Protein AF-A0A812J508-F1 (afdb_monomer)

Foldseek 3Di:
DDDPPPPVPVVVVVDPDDVVVVLVVVVVCCLFPDPPLLVVLVVLQVLLVLLLPAQLVCVLVSVLQVQLQSQLSVLLVVCVVVVHDPVVNVVSSNVRSVVRSVCCNVCVLVVLLVVLLVLLLLLLVVVCPVVVVVCVVPPCSSVVSSNVSSVRSNCCCNPLVQLLRLLVSLLSSLLSNLLSCLQNCLCVPDDDLQGPPNSGRSVRLSCLLLLDPDSVSVNQLSVLSVVLSVQCVVDVVCLLVSLCSNLVVLQVSLVLLVVLVVDPDVVPHDPSSNDDSNSNNNNNSSVSSSVSSSVSSSVSSVVVVVVVVVVVVVVVVD

pLDDT: mean 83.46, std 14.38, range [26.34, 97.0]

Sequence (318 aa):
MLSCRGDGLANFTGSDDSPLFVYANSFSDWLNGTSYQWTVAAAALLVGLCLTWDGPRMWKLLFTGAVSALAAGAACYEANVQEIGLFSTSILMVQAAGTLGLATLWGFEGSQVLLGACSGFAAAFGMGAWTKPMDAQLPGLSICWYIVGAVFGVLVFTTWRRPMLACLAPMLGGLLTASGVGVLVCEAGLRTPFLPRGHESWSTAAAALLGLSGTSSLALYGSSVFVAAAVNEFDDSRRPMAVALLAAPIVLTALAHLACKSSSDRSSCPEWAVPGEGWKWPAAGCLVWAAVTAFTAWVQLDMLEQEMLVGVGLCRHM

Radius of gyration: 22.05 Å; Cα contacts (8 Å, |Δi|>4): 377; chains: 1; bounding box: 63×55×77 Å

Mean predicted aligned error: 8.44 Å

Secondary structure (DSSP, 8-state):
-------SSTTTTS-SS-HHHHHHHHHHHHHHH-S-HHHHHHHHHHHHHHHHHHHHHHHHHHHHHHHHHHHHHHHHHHHHHTT--HHHHHHHHHHHHHHHHHHHHHSHHHHHHHHHHHHHHHHHHHHGGGHHHHHTTSTTHHHHHHHHHHHHHHHHHHHSHHHHHHHHHHHHHHHHHHHHHHHHHHHTT---TTS--TT--HHHHHHHHH-S-THHHHHHHHHHHHHHHHHHHH-GGGHHHHHHHHHHHHHHHHHHHHHHHH-S-GGGS-GGG---TTTHHHHHHHHHHHHHHHHHHHHHHHHHHHHHHHHHHHHT--

Solvent-accessible surface area (backbone atoms only — not comparable to full-atom values): 16023 Å² total; per-residue (Å²): 138,84,80,82,81,80,72,77,71,72,65,67,75,76,48,98,62,56,70,68,56,54,52,51,50,53,51,52,50,48,59,60,66,46,90,58,41,64,58,54,18,49,51,35,24,54,53,7,49,48,22,38,74,44,21,66,76,40,43,62,61,51,51,25,49,50,49,14,50,52,33,23,49,53,38,42,51,55,25,59,77,67,69,52,56,70,70,61,29,51,51,46,18,52,51,36,16,50,50,50,21,50,50,34,66,75,39,42,72,61,51,41,36,51,49,17,26,53,50,18,25,51,43,29,56,61,69,34,72,69,32,63,74,48,26,81,82,40,82,58,50,47,58,52,47,30,50,51,21,17,54,49,19,26,49,44,43,67,75,40,36,67,48,38,36,34,39,41,21,10,51,53,10,13,45,28,30,35,34,13,48,33,46,48,46,26,73,73,66,53,86,49,73,59,30,47,63,88,82,61,30,47,64,57,49,37,51,48,46,54,42,46,80,68,59,60,29,54,45,53,56,51,50,26,26,50,52,18,22,52,48,39,70,76,37,79,90,30,49,69,57,23,32,47,42,54,24,45,63,37,46,49,47,20,47,45,31,53,52,37,60,70,42,88,61,67,85,81,37,55,84,69,33,52,64,53,101,63,43,44,18,31,27,48,38,14,50,51,19,24,52,45,18,32,54,25,24,52,54,44,49,53,53,51,52,52,55,51,53,55,54,52,56,55,65,75,75,111

Structure (mmCIF, N/CA/C/O backbone):
data_AF-A0A812J508-F1
#
_entry.id   AF-A0A812J508-F1
#
loop_
_atom_site.group_PDB
_atom_site.id
_atom_site.type_symbol
_atom_site.label_atom_id
_atom_site.label_alt_id
_atom_site.label_comp_id
_atom_site.label_asym_id
_atom_site.label_entity_id
_atom_site.label_seq_id
_atom_site.pdbx_PDB_ins_code
_atom_site.Cartn_x
_atom_site.Cartn_y
_atom_site.Cartn_z
_atom_site.occupancy
_atom_site.B_iso_or_equiv
_atom_site.auth_seq_id
_atom_site.auth_comp_id
_atom_site.auth_asym_id
_atom_site.auth_atom_id
_atom_site.pdbx_PDB_model_num
ATOM 1 N N . MET A 1 1 ? 15.091 2.726 50.025 1.00 33.16 1 MET A N 1
ATOM 2 C CA . MET A 1 1 ? 15.363 3.940 49.227 1.00 33.16 1 MET A CA 1
ATOM 3 C C . MET A 1 1 ? 16.150 3.515 48.000 1.00 33.16 1 MET A C 1
ATOM 5 O O . MET A 1 1 ? 17.365 3.403 48.058 1.00 33.16 1 MET A O 1
ATOM 9 N N . LEU A 1 2 ? 15.428 3.136 46.944 1.00 27.59 2 LEU A N 1
ATOM 10 C CA . LEU A 1 2 ? 15.992 2.753 45.651 1.00 27.59 2 LEU A CA 1
ATOM 11 C C . LEU A 1 2 ? 16.217 4.039 44.858 1.00 27.59 2 LEU A C 1
ATOM 13 O O . LEU A 1 2 ? 15.265 4.742 44.533 1.00 27.59 2 LEU A O 1
ATOM 17 N N . SER A 1 3 ? 17.488 4.362 44.640 1.00 26.34 3 SER A N 1
ATOM 18 C CA . SER A 1 3 ? 17.923 5.469 43.798 1.00 26.34 3 SER A CA 1
ATOM 19 C C . SER A 1 3 ? 17.572 5.144 42.346 1.00 26.34 3 SER A C 1
ATOM 21 O O . SER A 1 3 ? 18.090 4.179 41.781 1.00 26.34 3 SER A O 1
ATOM 23 N N . CYS A 1 4 ? 16.653 5.915 41.765 1.00 31.50 4 CYS A N 1
ATOM 24 C CA . CYS A 1 4 ? 16.361 5.894 40.339 1.00 31.50 4 CYS A CA 1
ATOM 25 C C . CYS A 1 4 ? 17.615 6.331 39.575 1.00 31.50 4 CYS A C 1
ATOM 27 O O . CYS A 1 4 ? 17.966 7.509 39.567 1.00 31.50 4 CYS A O 1
ATOM 29 N N . ARG A 1 5 ? 18.289 5.380 38.925 1.00 31.08 5 ARG A N 1
ATOM 30 C CA . ARG A 1 5 ? 19.349 5.662 37.956 1.00 31.08 5 ARG A CA 1
ATOM 31 C C . ARG A 1 5 ? 18.705 6.160 36.663 1.00 31.08 5 ARG A C 1
ATOM 33 O O . ARG A 1 5 ? 18.378 5.380 35.776 1.00 31.08 5 ARG A O 1
ATOM 40 N N . GLY A 1 6 ? 18.471 7.466 36.612 1.00 32.69 6 GLY A N 1
ATOM 41 C CA . GLY A 1 6 ? 17.945 8.210 35.469 1.00 32.69 6 GLY A CA 1
ATOM 42 C C . GLY A 1 6 ? 19.014 8.582 34.441 1.00 32.69 6 GLY A C 1
ATOM 43 O O . GLY A 1 6 ? 19.009 9.711 33.971 1.00 32.69 6 GLY A O 1
ATOM 44 N N . ASP A 1 7 ? 19.904 7.652 34.082 1.00 30.39 7 ASP A N 1
ATOM 45 C CA . ASP A 1 7 ? 21.011 7.933 33.147 1.00 30.39 7 ASP A CA 1
ATOM 46 C C . ASP A 1 7 ? 20.801 7.310 31.751 1.00 30.39 7 ASP A C 1
ATOM 48 O O . ASP A 1 7 ? 21.576 7.562 30.836 1.00 30.39 7 ASP A O 1
ATOM 52 N N . GLY A 1 8 ? 19.740 6.513 31.553 1.00 31.39 8 GLY A N 1
ATOM 53 C CA . GLY A 1 8 ? 19.442 5.861 30.266 1.00 31.39 8 GLY A CA 1
ATOM 54 C C . GLY A 1 8 ? 18.498 6.636 29.337 1.00 31.39 8 GLY A C 1
ATOM 55 O O . GLY A 1 8 ? 18.451 6.358 28.145 1.00 31.39 8 GLY A O 1
ATOM 56 N N . LEU A 1 9 ? 17.754 7.620 29.856 1.00 35.25 9 LEU A N 1
ATOM 57 C CA . LEU A 1 9 ? 16.790 8.411 29.070 1.00 35.25 9 LEU A CA 1
ATOM 58 C C . LEU A 1 9 ? 17.400 9.680 28.454 1.00 35.25 9 LEU A C 1
ATOM 60 O O . LEU A 1 9 ? 16.827 10.239 27.525 1.00 35.25 9 LEU A O 1
ATOM 64 N N . ALA A 1 10 ? 18.571 10.116 28.928 1.00 31.62 10 ALA A N 1
ATOM 65 C CA . ALA A 1 10 ? 19.218 11.348 28.471 1.00 31.62 10 ALA A CA 1
ATOM 66 C C . ALA A 1 10 ? 20.003 11.199 27.153 1.00 31.62 10 ALA A C 1
ATOM 68 O O . ALA A 1 10 ? 20.477 12.196 26.618 1.00 31.62 10 ALA A O 1
ATOM 69 N N . ASN A 1 11 ? 20.132 9.981 26.609 1.00 32.88 11 ASN A N 1
ATOM 70 C CA . ASN A 1 11 ? 20.839 9.750 25.343 1.00 32.88 11 ASN A CA 1
ATOM 71 C C . ASN A 1 11 ? 19.903 9.622 24.123 1.00 32.88 11 ASN A C 1
ATOM 73 O O . ASN A 1 11 ? 20.375 9.526 22.996 1.00 32.88 11 ASN A O 1
ATOM 77 N N . PHE A 1 12 ? 18.578 9.671 24.321 1.00 39.12 12 PHE A N 1
ATOM 78 C CA . PHE A 1 12 ? 17.596 9.696 23.223 1.00 39.12 12 PHE A CA 1
ATOM 79 C C . PHE A 1 12 ? 17.386 11.094 22.621 1.00 39.12 12 PHE A C 1
ATOM 81 O O . PHE A 1 12 ? 16.729 11.227 21.596 1.00 39.12 12 PHE A O 1
ATOM 88 N N . THR A 1 13 ? 17.959 12.138 23.225 1.00 39.44 13 THR A N 1
ATOM 89 C CA . THR A 1 13 ? 17.902 13.523 22.724 1.00 39.44 13 THR A CA 1
ATOM 90 C C . THR A 1 13 ? 19.129 13.924 21.901 1.00 39.44 13 THR A C 1
ATOM 92 O O . THR A 1 13 ? 19.223 15.074 21.492 1.00 39.44 13 THR A O 1
ATOM 95 N N . GLY A 1 14 ? 20.082 13.009 21.676 1.00 36.28 14 GLY A N 1
ATOM 96 C CA . GLY A 1 14 ? 21.256 13.235 20.815 1.00 36.28 14 GLY A CA 1
ATOM 97 C C . GLY A 1 14 ? 21.062 12.805 19.355 1.00 36.28 14 GLY A C 1
ATOM 98 O O . GLY A 1 14 ? 21.964 12.980 18.543 1.00 36.28 14 GLY A O 1
ATOM 99 N N . SER A 1 15 ? 19.903 12.229 19.033 1.00 42.97 15 SER A N 1
ATOM 100 C CA . SER A 1 15 ? 19.460 11.929 17.675 1.00 42.97 15 SER A CA 1
ATOM 101 C C . SER A 1 15 ? 18.471 13.017 17.272 1.00 42.97 15 SER A C 1
ATOM 103 O O . SER A 1 15 ? 17.372 13.061 17.820 1.00 42.97 15 SER A O 1
ATOM 105 N N . ASP A 1 16 ? 18.835 13.876 16.320 1.00 52.94 16 ASP A N 1
ATOM 106 C CA . ASP A 1 16 ? 17.920 14.853 15.701 1.00 52.94 16 ASP A CA 1
ATOM 107 C C . ASP A 1 16 ? 16.720 14.181 14.985 1.00 52.94 16 ASP A C 1
ATOM 109 O O . ASP A 1 16 ? 15.794 14.858 14.536 1.00 52.94 16 ASP A O 1
ATOM 113 N N . ASP A 1 17 ? 16.697 12.845 14.919 1.00 58.31 17 ASP A N 1
ATOM 114 C CA . ASP A 1 17 ? 15.652 12.053 14.286 1.00 58.31 17 ASP A CA 1
ATOM 115 C C . ASP A 1 17 ? 14.656 11.457 15.290 1.00 58.31 17 ASP A C 1
ATOM 117 O O . ASP A 1 17 ? 15.014 10.858 16.307 1.00 58.31 17 ASP A O 1
ATOM 121 N N . SER A 1 18 ? 13.365 11.576 14.961 1.00 75.06 18 SER A N 1
ATOM 122 C CA . SER A 1 18 ? 12.275 10.967 15.730 1.00 75.06 18 SER A CA 1
ATOM 123 C C . SER A 1 18 ? 12.420 9.433 15.816 1.00 75.06 18 SER A C 1
ATOM 125 O O . SER A 1 18 ? 12.788 8.801 14.824 1.00 75.06 18 SER A O 1
ATOM 127 N N . PRO A 1 19 ? 12.052 8.785 16.938 1.00 76.56 19 PRO A N 1
ATOM 128 C CA . PRO A 1 19 ? 12.216 7.335 17.107 1.00 76.56 19 PRO A CA 1
ATOM 129 C C . PRO A 1 19 ? 11.458 6.520 16.047 1.00 76.56 19 PRO A C 1
ATOM 131 O O . PRO A 1 19 ? 11.947 5.499 15.576 1.00 76.56 19 PRO A O 1
ATOM 134 N N . LEU A 1 20 ? 10.297 7.005 15.594 1.00 74.69 20 LEU A N 1
ATOM 135 C CA . LEU A 1 20 ? 9.546 6.385 14.496 1.00 74.69 20 LEU A CA 1
ATOM 136 C C . LEU A 1 20 ? 10.332 6.357 13.183 1.00 74.69 20 LEU A C 1
ATOM 138 O O . LEU A 1 20 ? 10.235 5.385 12.438 1.00 74.69 20 LEU A O 1
ATOM 142 N N . PHE A 1 21 ? 11.113 7.401 12.908 1.00 78.75 21 PHE A N 1
ATOM 143 C CA . PHE A 1 21 ? 11.960 7.463 11.722 1.00 78.75 21 PHE A CA 1
ATOM 144 C C . PHE A 1 21 ? 13.097 6.441 11.800 1.00 78.75 21 PHE A C 1
ATOM 146 O O . PHE A 1 21 ? 13.352 5.736 10.826 1.00 78.75 21 PHE A O 1
ATOM 153 N N . VAL A 1 22 ? 13.703 6.279 12.979 1.00 82.62 22 VAL A N 1
ATOM 154 C CA . VAL A 1 22 ? 14.734 5.259 13.223 1.00 82.62 22 VAL A CA 1
ATOM 155 C C . VAL A 1 22 ? 14.176 3.849 13.003 1.00 82.62 22 VAL A C 1
ATOM 157 O O . VAL A 1 22 ? 14.771 3.067 12.261 1.00 82.62 22 VAL A O 1
ATOM 160 N N . TYR A 1 23 ? 13.003 3.532 13.564 1.00 80.12 23 TYR A N 1
ATOM 161 C CA . TYR A 1 23 ? 12.366 2.229 13.339 1.00 80.12 23 TYR A CA 1
ATOM 162 C C . TYR A 1 23 ? 12.001 2.004 11.866 1.00 80.12 23 TYR A C 1
ATOM 164 O O . TYR A 1 23 ? 12.204 0.907 11.348 1.00 80.12 23 TYR A O 1
ATOM 172 N N . ALA A 1 24 ? 11.480 3.024 11.177 1.00 79.62 24 ALA A N 1
ATOM 173 C CA . ALA A 1 24 ? 11.109 2.923 9.767 1.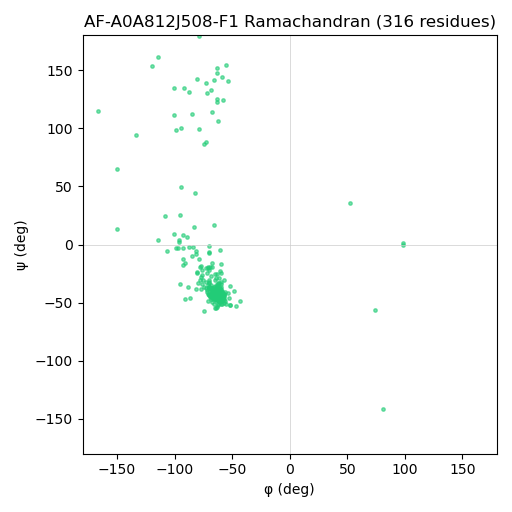00 79.62 24 ALA A CA 1
ATOM 174 C C . ALA A 1 24 ? 12.328 2.677 8.865 1.00 7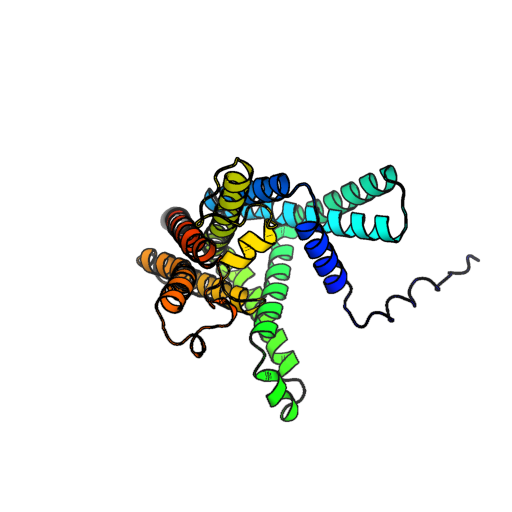9.62 24 ALA A C 1
ATOM 176 O O . ALA A 1 24 ? 12.278 1.804 7.996 1.00 79.62 24 ALA A O 1
ATOM 177 N N . ASN A 1 25 ? 13.432 3.390 9.104 1.00 82.94 25 ASN A N 1
ATOM 178 C CA . ASN A 1 25 ? 14.681 3.184 8.375 1.00 82.94 25 ASN A CA 1
ATOM 179 C C . ASN A 1 25 ? 15.264 1.803 8.660 1.00 82.94 25 ASN A C 1
ATOM 181 O O . ASN A 1 25 ? 15.567 1.076 7.722 1.00 82.94 25 ASN A O 1
ATOM 185 N N . SER A 1 26 ? 15.314 1.384 9.927 1.00 81.50 26 SER A N 1
ATOM 186 C CA . SER A 1 26 ? 15.809 0.051 10.283 1.00 81.50 26 SER A CA 1
ATOM 187 C C . SER A 1 26 ? 14.980 -1.069 9.643 1.00 81.50 26 SER A C 1
ATOM 189 O O . SER A 1 26 ? 15.533 -2.049 9.142 1.00 81.50 26 SER A O 1
ATOM 191 N N . PHE A 1 27 ? 13.654 -0.917 9.590 1.00 81.69 27 PHE A N 1
ATOM 192 C CA . PHE A 1 27 ? 12.780 -1.868 8.908 1.00 81.69 27 PHE A CA 1
ATOM 193 C C . PHE A 1 27 ? 13.009 -1.888 7.391 1.00 81.69 27 PHE A C 1
ATOM 195 O O . PHE A 1 27 ? 13.058 -2.963 6.792 1.00 81.69 27 PHE A O 1
ATOM 202 N N . SER A 1 28 ? 13.186 -0.718 6.772 1.00 84.50 28 SER A N 1
ATOM 203 C CA . SER A 1 28 ? 13.543 -0.598 5.354 1.00 84.50 28 SER A CA 1
ATOM 204 C C . SER A 1 28 ? 14.888 -1.268 5.054 1.00 84.50 28 SER A C 1
ATOM 206 O O . SER A 1 28 ? 14.999 -2.039 4.100 1.00 84.50 28 SER A O 1
ATOM 208 N N . ASP A 1 29 ? 15.894 -1.045 5.896 1.00 85.50 29 ASP A N 1
ATOM 209 C CA . ASP A 1 29 ? 17.218 -1.650 5.761 1.00 85.50 29 ASP A CA 1
ATOM 210 C C . ASP A 1 29 ? 17.149 -3.172 5.905 1.00 85.50 29 ASP A C 1
ATOM 212 O O . ASP A 1 29 ? 17.735 -3.896 5.101 1.00 85.50 29 ASP A O 1
ATOM 216 N N . TRP A 1 30 ? 16.366 -3.678 6.861 1.00 85.19 30 TRP A N 1
ATOM 217 C CA . TRP A 1 30 ? 16.123 -5.112 7.012 1.00 85.19 30 TRP A CA 1
ATOM 218 C C . TRP A 1 30 ? 15.410 -5.714 5.792 1.00 85.19 30 TRP A C 1
ATOM 220 O O . TRP A 1 30 ? 15.827 -6.762 5.293 1.00 85.19 30 TRP A O 1
ATOM 230 N N . LEU A 1 31 ? 14.374 -5.046 5.271 1.00 84.62 31 LEU A N 1
ATOM 231 C CA . LEU A 1 31 ? 13.654 -5.486 4.071 1.00 84.62 31 LEU A CA 1
ATOM 232 C C . LEU A 1 31 ? 14.570 -5.554 2.847 1.00 84.62 31 LEU A C 1
ATOM 234 O O . LEU A 1 31 ? 14.448 -6.474 2.041 1.00 84.62 31 LEU A O 1
ATOM 238 N N . ASN A 1 32 ? 15.492 -4.604 2.706 1.00 86.50 32 ASN A N 1
ATOM 239 C CA . ASN A 1 32 ? 16.434 -4.569 1.590 1.00 86.50 32 ASN A CA 1
ATOM 240 C C . ASN A 1 32 ? 17.618 -5.529 1.777 1.00 86.50 32 ASN A C 1
ATOM 242 O O . ASN A 1 32 ? 18.118 -6.072 0.796 1.00 86.50 32 ASN A O 1
ATOM 246 N N . GLY A 1 33 ? 18.061 -5.743 3.017 1.00 83.38 33 GLY A N 1
ATOM 247 C CA . GLY A 1 33 ? 19.254 -6.521 3.349 1.00 83.38 33 GLY A CA 1
ATOM 248 C C . GLY A 1 33 ? 19.008 -8.003 3.636 1.00 83.38 33 GLY A C 1
ATOM 249 O O . GLY A 1 33 ? 19.967 -8.769 3.711 1.00 83.38 33 GLY A O 1
ATOM 250 N N . THR A 1 34 ? 17.756 -8.439 3.813 1.00 85.75 34 THR A N 1
ATOM 251 C CA . THR A 1 34 ? 17.466 -9.845 4.125 1.00 85.75 34 THR A CA 1
ATOM 252 C C . THR A 1 34 ? 17.782 -10.770 2.947 1.00 85.75 34 THR A C 1
ATOM 254 O O . THR A 1 34 ? 17.348 -10.535 1.819 1.00 85.75 34 THR A O 1
ATOM 257 N N . SER A 1 35 ? 18.487 -11.874 3.216 1.00 85.69 35 SER A N 1
ATOM 258 C CA . SER A 1 35 ? 18.755 -12.929 2.224 1.00 85.69 35 SER A CA 1
ATOM 259 C C . SER A 1 35 ? 17.493 -13.696 1.812 1.00 85.69 35 SER A C 1
ATOM 261 O O . SER A 1 35 ? 17.487 -14.391 0.800 1.00 85.69 35 SER A O 1
ATOM 263 N N . TYR A 1 36 ? 16.411 -13.585 2.588 1.00 87.56 36 TYR A N 1
ATOM 264 C CA . TYR A 1 36 ? 15.153 -14.293 2.358 1.00 87.56 36 TYR A CA 1
ATOM 265 C C . TYR A 1 36 ? 14.150 -13.437 1.566 1.00 87.56 36 TYR A C 1
ATOM 267 O O . TYR A 1 36 ? 12.990 -13.317 1.944 1.00 87.56 36 TYR A O 1
ATOM 275 N N . GLN A 1 37 ? 14.568 -12.838 0.447 1.00 89.75 37 GLN A N 1
ATOM 276 C CA . GLN A 1 37 ? 13.680 -12.001 -0.382 1.00 89.75 37 GLN A CA 1
ATOM 277 C C . GLN A 1 37 ? 12.457 -12.766 -0.907 1.00 89.75 37 GLN A C 1
ATOM 279 O O . GLN A 1 37 ? 11.361 -12.213 -1.003 1.00 89.75 37 GLN A O 1
ATOM 284 N N . TRP A 1 38 ? 12.613 -14.066 -1.170 1.00 89.38 38 TRP A N 1
ATOM 285 C CA . TRP A 1 38 ? 11.520 -14.927 -1.615 1.00 89.38 38 TRP A CA 1
ATOM 286 C C . TRP A 1 38 ? 10.393 -15.051 -0.574 1.00 89.38 38 TRP A C 1
ATOM 288 O O . TRP A 1 38 ? 9.225 -15.095 -0.959 1.00 89.38 38 TRP A O 1
ATOM 298 N N . THR A 1 39 ? 10.698 -15.071 0.734 1.00 90.81 39 THR A N 1
ATOM 299 C CA . THR A 1 39 ? 9.658 -15.163 1.777 1.00 90.81 39 THR A CA 1
ATOM 300 C C . THR A 1 39 ? 8.891 -13.858 1.894 1.00 90.81 39 THR A C 1
ATOM 302 O O . THR A 1 39 ? 7.671 -13.881 2.035 1.00 90.81 39 THR A O 1
ATOM 305 N N . VAL A 1 40 ? 9.587 -12.724 1.778 1.00 91.12 40 VAL A N 1
ATOM 306 C CA . VAL A 1 40 ? 8.976 -11.391 1.767 1.00 91.12 40 VAL A CA 1
ATOM 307 C C . VAL A 1 40 ? 8.055 -11.246 0.556 1.00 91.12 40 VAL A C 1
ATOM 309 O O . VAL A 1 40 ? 6.901 -10.856 0.713 1.00 91.12 40 VAL A O 1
ATOM 312 N N . ALA A 1 41 ? 8.516 -11.641 -0.634 1.00 92.56 41 ALA A N 1
ATOM 313 C CA . ALA A 1 41 ? 7.708 -11.618 -1.850 1.00 92.56 41 ALA A CA 1
ATOM 314 C C . ALA A 1 41 ? 6.496 -12.564 -1.770 1.00 92.56 41 ALA A C 1
ATOM 316 O O . ALA A 1 41 ? 5.400 -12.192 -2.189 1.00 92.56 41 ALA A O 1
ATOM 317 N N . ALA A 1 42 ? 6.657 -13.759 -1.191 1.00 93.94 42 ALA A N 1
ATOM 318 C CA . ALA A 1 42 ? 5.556 -14.693 -0.960 1.00 93.94 42 ALA A CA 1
ATOM 319 C C . ALA A 1 42 ? 4.532 -14.147 0.043 1.00 93.94 42 ALA A C 1
ATOM 321 O O . ALA A 1 42 ? 3.331 -14.228 -0.204 1.00 93.94 42 ALA A O 1
ATOM 322 N N . ALA A 1 43 ? 4.986 -13.545 1.145 1.00 92.88 43 ALA A N 1
ATOM 323 C CA . ALA A 1 43 ? 4.108 -12.904 2.117 1.00 92.88 43 ALA A CA 1
ATOM 324 C C . ALA A 1 43 ? 3.348 -11.725 1.490 1.00 92.88 43 ALA A C 1
ATOM 326 O O . ALA A 1 43 ? 2.132 -11.630 1.652 1.00 92.88 43 ALA A O 1
ATOM 327 N N . ALA A 1 44 ? 4.035 -10.877 0.717 1.00 93.75 44 ALA A N 1
ATOM 328 C CA . ALA A 1 44 ? 3.416 -9.785 -0.026 1.00 93.75 44 ALA A CA 1
ATOM 329 C C . ALA A 1 44 ? 2.364 -10.306 -1.012 1.00 93.75 44 ALA A C 1
ATOM 331 O O . ALA A 1 44 ? 1.242 -9.810 -1.013 1.00 93.75 44 ALA A O 1
ATOM 332 N N . LEU A 1 45 ? 2.676 -11.351 -1.783 1.00 95.81 45 LEU A N 1
ATOM 333 C CA . LEU A 1 45 ? 1.724 -11.980 -2.695 1.00 95.81 45 LEU A CA 1
ATOM 334 C C . LEU A 1 45 ? 0.495 -12.521 -1.954 1.00 95.81 45 LEU A C 1
ATOM 336 O O . LEU A 1 45 ? -0.625 -12.266 -2.380 1.00 95.81 45 LEU A O 1
ATOM 340 N N . LEU A 1 46 ? 0.677 -13.231 -0.839 1.00 94.62 46 LEU A N 1
ATOM 341 C CA . LEU A 1 46 ? -0.436 -13.771 -0.050 1.00 94.62 46 LEU A CA 1
ATOM 342 C C . LEU A 1 46 ? -1.336 -12.661 0.503 1.00 94.62 46 LEU A C 1
ATOM 344 O O . LEU A 1 46 ? -2.558 -12.746 0.392 1.00 94.62 46 LEU A O 1
ATOM 348 N N . VAL A 1 47 ? -0.747 -11.598 1.057 1.00 93.00 47 VAL A N 1
ATOM 349 C CA . VAL A 1 47 ? -1.499 -10.422 1.521 1.00 93.00 47 VAL A CA 1
ATOM 350 C C . VAL A 1 47 ? -2.212 -9.745 0.350 1.00 93.00 47 VAL A C 1
ATOM 352 O O . VAL A 1 47 ? -3.382 -9.382 0.475 1.00 93.00 47 VAL A O 1
ATOM 355 N N . GLY A 1 48 ? -1.538 -9.627 -0.795 1.00 93.75 48 GLY A N 1
ATOM 356 C CA . GLY A 1 48 ? -2.097 -9.096 -2.031 1.00 93.75 48 GLY A CA 1
ATOM 357 C C . GLY A 1 48 ? -3.329 -9.873 -2.481 1.00 93.75 48 GLY A C 1
ATOM 358 O O . GLY A 1 48 ? -4.390 -9.281 -2.657 1.00 93.75 48 GLY A O 1
ATOM 359 N N . LEU A 1 49 ? -3.227 -11.201 -2.550 1.00 94.06 49 LEU A N 1
ATOM 360 C CA . LEU A 1 49 ? -4.330 -12.087 -2.919 1.00 94.06 49 LEU A CA 1
ATOM 361 C C . LEU A 1 49 ? -5.516 -11.950 -1.955 1.00 94.06 49 LEU A C 1
ATOM 363 O O . LEU A 1 49 ? -6.652 -11.791 -2.404 1.00 94.06 49 LEU A O 1
ATOM 367 N N . CYS A 1 50 ? -5.262 -11.911 -0.644 1.00 92.94 50 CYS A N 1
ATOM 368 C CA . CYS A 1 50 ? -6.300 -11.671 0.364 1.00 92.94 50 CYS A CA 1
ATOM 369 C C . CYS A 1 50 ? -7.024 -10.330 0.155 1.00 92.94 50 CYS A C 1
ATOM 371 O O . CYS A 1 50 ? -8.251 -10.280 0.244 1.00 92.94 50 CYS A O 1
ATOM 373 N N . LEU A 1 51 ? -6.285 -9.255 -0.149 1.00 91.88 51 LEU A N 1
ATOM 374 C CA . LEU A 1 51 ? -6.856 -7.933 -0.430 1.00 91.88 51 LEU A CA 1
ATOM 375 C C . LEU A 1 51 ? -7.646 -7.897 -1.740 1.00 91.88 51 LEU A C 1
ATOM 377 O O . LEU A 1 51 ? -8.655 -7.199 -1.820 1.00 91.88 51 LEU A O 1
ATOM 381 N N . THR A 1 52 ? -7.207 -8.641 -2.756 1.00 92.12 52 THR A N 1
ATOM 382 C CA . THR A 1 52 ? -7.905 -8.719 -4.045 1.00 92.12 52 THR A CA 1
ATOM 383 C C . THR A 1 52 ? -9.194 -9.536 -3.979 1.00 92.12 52 THR A C 1
ATOM 385 O O . THR A 1 52 ? -10.146 -9.202 -4.680 1.00 92.12 52 THR A O 1
ATOM 388 N N . TRP A 1 53 ? -9.246 -10.567 -3.128 1.00 89.44 53 TRP A N 1
ATOM 389 C CA . TRP A 1 53 ? -10.385 -11.481 -3.023 1.00 89.44 53 TRP A CA 1
ATOM 390 C C . TRP A 1 53 ? -11.586 -10.852 -2.309 1.00 89.44 53 TRP A C 1
ATOM 392 O O . TRP A 1 53 ? -12.672 -10.781 -2.875 1.00 89.44 53 TRP A O 1
ATOM 402 N N . ASP A 1 54 ? -11.397 -10.383 -1.073 1.00 84.94 54 ASP A N 1
ATOM 403 C CA . ASP A 1 54 ? -12.471 -9.801 -0.256 1.00 84.94 54 ASP A CA 1
ATOM 404 C C . ASP A 1 54 ? -11.890 -8.749 0.702 1.00 84.94 54 ASP A C 1
ATOM 406 O O . ASP A 1 54 ? -11.839 -8.909 1.927 1.00 84.94 54 ASP A O 1
ATOM 410 N N . GLY A 1 55 ? -11.369 -7.675 0.103 1.00 78.44 55 GLY A N 1
ATOM 411 C CA . GLY A 1 55 ? -10.673 -6.591 0.791 1.00 78.44 55 GLY A CA 1
ATOM 412 C C . GLY A 1 55 ? -11.394 -6.068 2.041 1.00 78.44 55 GLY A C 1
ATOM 413 O O . GLY A 1 55 ? -10.786 -6.064 3.115 1.00 78.44 55 GLY A O 1
ATOM 414 N N . PRO A 1 56 ? -12.682 -5.676 1.961 1.00 77.06 56 PRO A N 1
ATOM 415 C CA . PRO A 1 56 ? -13.413 -5.120 3.100 1.00 77.06 56 PRO A CA 1
ATOM 416 C C . PRO A 1 56 ? -13.530 -6.075 4.294 1.00 77.06 56 PRO A C 1
ATOM 418 O O . PRO A 1 56 ? -13.387 -5.637 5.441 1.00 77.06 56 PRO A O 1
ATOM 421 N N . ARG A 1 57 ? -13.750 -7.376 4.055 1.00 81.19 57 ARG A N 1
ATOM 422 C CA . ARG A 1 57 ? -13.864 -8.372 5.134 1.00 81.19 57 ARG A CA 1
ATOM 423 C C . ARG A 1 57 ? -12.506 -8.743 5.713 1.00 81.19 57 ARG A C 1
ATOM 425 O O . ARG A 1 57 ? -12.367 -8.876 6.930 1.00 81.19 57 ARG A O 1
ATOM 432 N N . MET A 1 58 ? -11.490 -8.843 4.860 1.00 87.19 58 MET A N 1
ATOM 433 C CA . MET A 1 58 ? -10.130 -9.196 5.267 1.00 87.19 58 MET A CA 1
ATOM 434 C C . MET A 1 58 ? -9.384 -8.033 5.926 1.00 87.19 58 MET A C 1
ATOM 436 O O . MET A 1 58 ? -8.433 -8.272 6.670 1.00 87.19 58 MET A O 1
ATOM 440 N N . TRP A 1 59 ? -9.831 -6.786 5.732 1.00 84.44 59 TRP A N 1
ATOM 441 C CA . TRP A 1 59 ? -9.162 -5.594 6.256 1.00 84.44 59 TRP A CA 1
ATOM 442 C C . TRP A 1 59 ? -8.919 -5.653 7.764 1.00 84.44 59 TRP A C 1
ATOM 444 O O . TRP A 1 59 ? -7.835 -5.303 8.220 1.00 84.44 59 TRP A O 1
ATOM 454 N N . LYS A 1 60 ? -9.890 -6.140 8.549 1.00 87.94 60 LYS A N 1
ATOM 455 C CA . LYS A 1 60 ? -9.718 -6.258 10.005 1.00 87.94 60 LYS A CA 1
ATOM 456 C C . LYS A 1 60 ? -8.570 -7.190 10.370 1.00 87.94 60 LYS A C 1
ATOM 458 O O . LYS A 1 60 ? -7.723 -6.823 11.176 1.00 87.94 60 LYS A O 1
ATOM 463 N N . LEU A 1 61 ? -8.525 -8.364 9.748 1.00 89.06 61 LEU A N 1
ATOM 464 C CA . LEU A 1 61 ? -7.476 -9.351 9.991 1.00 89.06 61 LEU A CA 1
ATOM 465 C C . LEU A 1 61 ? -6.111 -8.842 9.527 1.00 89.06 61 LEU A C 1
ATOM 467 O O . LEU A 1 61 ? -5.134 -8.957 10.261 1.00 89.06 61 LEU A O 1
ATOM 471 N N . LEU A 1 62 ? -6.052 -8.242 8.337 1.00 88.12 62 LEU A N 1
ATOM 472 C CA . LEU A 1 62 ? -4.814 -7.730 7.759 1.00 88.12 62 LEU A CA 1
ATOM 473 C C . LEU A 1 62 ? -4.255 -6.550 8.549 1.00 88.12 62 LEU A C 1
ATOM 475 O O . LEU A 1 62 ? -3.063 -6.524 8.835 1.00 88.12 62 LEU A O 1
ATOM 479 N N . PHE A 1 63 ? -5.107 -5.608 8.950 1.00 87.81 63 PHE A N 1
ATOM 480 C CA . PHE A 1 63 ? -4.693 -4.466 9.754 1.00 87.81 63 PHE A CA 1
ATOM 481 C C . PHE A 1 63 ? -4.195 -4.907 11.133 1.00 87.81 63 PHE A C 1
ATOM 483 O O . PHE A 1 63 ? -3.116 -4.498 11.553 1.00 87.81 63 PHE A O 1
ATOM 490 N N . THR A 1 64 ? -4.920 -5.803 11.812 1.00 89.81 64 THR A N 1
ATOM 491 C CA . THR A 1 64 ? -4.445 -6.404 13.065 1.00 89.81 64 THR A CA 1
ATOM 492 C C . THR A 1 64 ? -3.106 -7.110 12.871 1.00 89.81 64 THR A C 1
ATOM 494 O O . THR A 1 64 ? -2.187 -6.882 13.652 1.00 89.81 64 THR A O 1
ATOM 497 N N . GLY A 1 65 ? -2.978 -7.942 11.834 1.00 90.25 65 GLY A N 1
ATOM 498 C CA . GLY A 1 65 ? -1.740 -8.660 11.536 1.00 90.25 65 GLY A CA 1
ATOM 499 C C . GLY A 1 65 ? -0.568 -7.714 11.275 1.00 90.25 65 GLY A C 1
ATOM 500 O O . GLY A 1 65 ? 0.520 -7.936 11.799 1.00 90.25 65 GLY A O 1
ATOM 501 N N . ALA A 1 66 ? -0.801 -6.624 10.541 1.00 87.88 66 ALA A N 1
ATOM 502 C CA . ALA A 1 66 ? 0.195 -5.590 10.287 1.00 87.88 66 ALA A CA 1
ATOM 503 C C . ALA A 1 66 ? 0.634 -4.892 11.582 1.00 87.88 66 ALA A C 1
ATOM 505 O O . ALA A 1 66 ? 1.831 -4.771 11.829 1.00 87.88 66 ALA A O 1
ATOM 506 N N . VAL A 1 67 ? -0.307 -4.496 12.448 1.00 89.75 67 VAL A N 1
ATOM 507 C CA . VAL A 1 67 ? 0.017 -3.884 13.748 1.00 89.75 67 VAL A CA 1
ATOM 508 C C . VAL A 1 67 ? 0.790 -4.859 14.644 1.00 89.75 67 VAL A C 1
ATOM 510 O O . VAL A 1 67 ? 1.785 -4.469 15.252 1.00 89.75 67 VAL A O 1
ATOM 513 N N . SER A 1 68 ? 0.402 -6.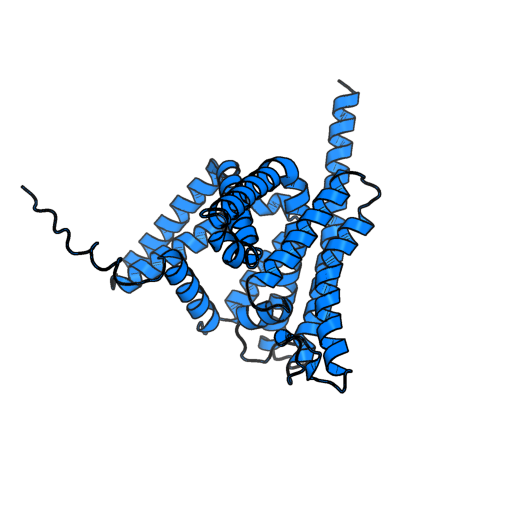137 14.684 1.00 91.62 68 SER A N 1
ATOM 514 C CA . SER A 1 68 ? 1.143 -7.180 15.405 1.00 91.62 68 SER A CA 1
ATOM 515 C C . SER A 1 68 ? 2.559 -7.383 14.865 1.00 91.62 68 SER A C 1
ATOM 517 O O . SER A 1 68 ? 3.493 -7.537 15.650 1.00 91.62 68 SER A O 1
ATOM 519 N N . ALA A 1 69 ? 2.742 -7.372 13.543 1.00 88.62 69 ALA A N 1
ATOM 520 C CA . ALA A 1 69 ? 4.057 -7.512 12.924 1.00 88.62 69 ALA A CA 1
ATOM 521 C C . ALA A 1 69 ? 4.954 -6.298 13.208 1.00 88.62 69 ALA A C 1
ATOM 523 O O . ALA A 1 69 ? 6.121 -6.472 13.553 1.00 88.62 69 ALA A O 1
ATOM 524 N N . LEU A 1 70 ? 4.405 -5.079 13.140 1.00 87.88 70 LEU A N 1
ATOM 525 C CA . LEU A 1 70 ? 5.117 -3.850 13.505 1.00 87.88 70 LEU A CA 1
ATOM 526 C C . LEU A 1 70 ? 5.545 -3.866 14.978 1.00 87.88 70 LEU A C 1
ATOM 528 O O . LEU A 1 70 ? 6.687 -3.540 15.291 1.00 87.88 70 LEU A O 1
ATOM 532 N N . ALA A 1 71 ? 4.660 -4.314 15.870 1.00 90.06 71 ALA A N 1
ATOM 533 C CA . ALA A 1 71 ? 4.958 -4.488 17.288 1.00 90.06 71 ALA A CA 1
ATOM 534 C C . ALA A 1 71 ? 6.101 -5.485 17.531 1.00 90.06 71 ALA A C 1
ATOM 536 O O . ALA A 1 71 ? 7.023 -5.202 18.296 1.00 90.06 71 ALA A O 1
ATOM 537 N N . ALA A 1 72 ? 6.060 -6.640 16.857 1.00 89.88 72 ALA A N 1
ATOM 538 C CA . ALA A 1 72 ? 7.122 -7.640 16.921 1.00 89.88 72 ALA A CA 1
ATOM 539 C C . ALA A 1 72 ? 8.453 -7.084 16.397 1.00 89.88 72 ALA A C 1
ATOM 541 O O . ALA A 1 72 ? 9.495 -7.319 17.002 1.00 89.88 72 ALA A O 1
ATOM 542 N N . GLY A 1 73 ? 8.415 -6.340 15.288 1.00 86.12 73 GLY A N 1
ATOM 543 C CA . GLY A 1 73 ? 9.586 -5.706 14.687 1.00 86.12 73 GLY A CA 1
ATOM 544 C C . GLY A 1 73 ? 10.237 -4.692 15.624 1.00 86.12 73 GLY A C 1
ATOM 545 O O . GLY A 1 73 ? 11.441 -4.769 15.855 1.00 86.12 73 GLY A O 1
ATOM 546 N N . ALA A 1 74 ? 9.441 -3.808 16.233 1.00 86.81 74 ALA A N 1
ATOM 547 C CA . ALA A 1 74 ? 9.928 -2.844 17.218 1.00 86.81 74 ALA A CA 1
ATOM 548 C C . ALA A 1 74 ? 10.543 -3.541 18.444 1.00 86.81 74 ALA A C 1
ATOM 550 O O . ALA A 1 74 ? 11.641 -3.190 18.866 1.00 86.81 74 ALA A O 1
ATOM 551 N N . ALA A 1 75 ? 9.888 -4.582 18.972 1.00 89.88 75 ALA A N 1
ATOM 552 C CA . ALA A 1 75 ? 10.420 -5.362 20.090 1.00 89.88 75 ALA A CA 1
ATOM 553 C C . ALA A 1 75 ? 11.726 -6.095 19.735 1.00 89.88 75 ALA A C 1
ATOM 555 O O . ALA A 1 75 ? 12.640 -6.152 20.553 1.00 89.88 75 ALA A O 1
ATOM 556 N N . CYS A 1 76 ? 11.830 -6.635 18.518 1.00 86.06 76 CYS A N 1
ATOM 557 C CA . CYS A 1 76 ? 13.046 -7.274 18.015 1.00 86.06 76 CYS A CA 1
ATOM 558 C C . CYS A 1 76 ? 14.201 -6.271 17.902 1.00 86.06 76 CYS A C 1
ATOM 560 O O . CYS A 1 76 ? 15.314 -6.559 18.338 1.00 86.06 76 CYS A O 1
ATOM 562 N N . TYR A 1 77 ? 13.928 -5.078 17.365 1.00 85.88 77 TYR A N 1
ATOM 563 C CA . TYR A 1 77 ? 14.914 -4.005 17.274 1.00 85.88 77 TYR A CA 1
ATOM 564 C C . TYR A 1 77 ? 15.425 -3.595 18.659 1.00 85.88 77 TYR A C 1
ATOM 566 O O . TYR A 1 77 ? 16.631 -3.612 18.892 1.00 85.88 77 TYR A O 1
ATOM 574 N N . GLU A 1 78 ? 14.519 -3.303 19.595 1.00 87.56 78 GLU A N 1
ATOM 575 C CA . GLU A 1 78 ? 14.886 -2.921 20.964 1.00 87.56 78 GLU A CA 1
ATOM 576 C C . GLU A 1 78 ? 15.696 -4.011 21.668 1.00 87.56 78 GLU A C 1
ATOM 578 O O . GLU A 1 78 ? 16.689 -3.726 22.335 1.00 87.56 78 GLU A O 1
ATOM 583 N N . ALA A 1 79 ? 15.321 -5.277 21.478 1.00 88.50 79 ALA A N 1
ATOM 584 C CA . ALA A 1 79 ? 16.053 -6.398 22.047 1.00 88.50 79 ALA A CA 1
ATOM 585 C C . ALA A 1 79 ? 17.471 -6.528 21.471 1.00 88.50 79 ALA A C 1
ATOM 587 O O . ALA A 1 79 ? 18.401 -6.818 22.222 1.00 88.50 79 ALA A O 1
ATOM 588 N N . ASN A 1 80 ? 17.653 -6.273 20.171 1.00 85.50 80 ASN A N 1
ATOM 589 C CA . ASN A 1 80 ? 18.973 -6.274 19.539 1.00 85.50 80 ASN A CA 1
ATOM 590 C C . ASN A 1 80 ? 19.843 -5.111 20.033 1.00 85.50 80 ASN A C 1
ATOM 592 O O . ASN A 1 80 ? 21.019 -5.320 20.313 1.00 85.50 80 ASN A O 1
ATOM 596 N N . VAL A 1 81 ? 19.272 -3.911 20.187 1.00 87.56 81 VAL A N 1
ATOM 597 C CA . VAL A 1 81 ? 19.984 -2.736 20.730 1.00 87.56 81 VAL A CA 1
ATOM 598 C C . VAL A 1 81 ? 20.437 -2.972 22.172 1.00 87.56 81 VAL A C 1
ATOM 600 O O . VAL A 1 81 ? 21.501 -2.511 22.571 1.00 87.56 81 VAL A O 1
ATOM 603 N N . GLN A 1 82 ? 19.650 -3.712 22.951 1.00 89.69 82 GLN A N 1
ATOM 604 C CA . GLN A 1 82 ? 19.960 -4.051 24.341 1.00 89.69 82 GLN A CA 1
ATOM 605 C C . GLN A 1 82 ? 20.770 -5.353 24.492 1.00 89.69 82 GLN A C 1
ATOM 607 O O . GLN A 1 82 ? 20.962 -5.812 25.617 1.00 89.69 82 GLN A O 1
ATOM 612 N N . GLU A 1 83 ? 21.224 -5.956 23.385 1.00 89.69 83 GLU A N 1
ATOM 613 C CA . GLU A 1 83 ? 21.981 -7.220 23.352 1.00 89.69 83 GLU A CA 1
ATOM 614 C C . GLU A 1 83 ? 21.297 -8.370 24.124 1.00 89.69 83 GLU A C 1
ATOM 616 O O . GLU A 1 83 ? 21.931 -9.218 24.758 1.00 89.69 83 GLU A O 1
ATOM 621 N N . ILE A 1 84 ? 19.964 -8.411 24.078 1.00 89.88 84 ILE A N 1
ATOM 622 C CA . ILE A 1 84 ? 19.156 -9.421 24.763 1.00 89.88 84 ILE A CA 1
ATOM 623 C C . ILE A 1 84 ? 19.285 -10.776 24.047 1.00 89.88 84 ILE A C 1
ATOM 625 O O . ILE A 1 84 ? 19.265 -10.875 22.820 1.00 89.88 84 ILE A O 1
ATOM 629 N N . GLY A 1 85 ? 19.386 -11.860 24.825 1.00 92.00 85 GLY A N 1
ATOM 630 C CA . GLY A 1 85 ? 19.489 -13.219 24.288 1.00 92.00 85 GLY A CA 1
ATOM 631 C C . GLY A 1 85 ? 18.252 -13.669 23.492 1.00 92.00 85 GLY A C 1
ATOM 632 O O . GLY A 1 85 ? 17.119 -13.343 23.841 1.00 92.00 85 GLY A O 1
ATOM 633 N N . LEU A 1 86 ? 18.467 -14.510 22.470 1.00 90.00 86 LEU A N 1
ATOM 634 C CA . LEU A 1 86 ? 17.458 -14.960 21.490 1.00 90.00 86 LEU A CA 1
ATOM 635 C C . LEU A 1 86 ? 16.131 -15.459 22.090 1.00 90.00 86 LEU A C 1
ATOM 637 O O . LEU A 1 86 ? 15.058 -15.183 21.548 1.00 90.00 86 LEU A O 1
ATOM 641 N N . PHE A 1 87 ? 16.189 -16.203 23.198 1.00 92.62 87 PHE A N 1
ATOM 642 C CA . PHE A 1 87 ? 14.990 -16.733 23.854 1.00 92.62 87 PHE A CA 1
ATOM 643 C C . PHE A 1 87 ? 14.124 -15.611 24.443 1.00 92.62 87 PHE A C 1
ATOM 645 O O . PHE A 1 87 ? 12.920 -15.559 24.196 1.00 92.62 87 PHE A O 1
ATOM 652 N N . SER A 1 88 ? 14.748 -14.672 25.155 1.00 91.38 88 SER A N 1
ATOM 653 C CA . SER A 1 88 ? 14.073 -13.500 25.715 1.00 91.38 88 SER A CA 1
ATOM 654 C C . SER A 1 88 ? 13.548 -12.582 24.613 1.00 91.38 88 SER A C 1
ATOM 656 O O . SER A 1 88 ? 12.411 -12.126 24.700 1.00 91.38 88 SER A O 1
ATOM 658 N N . THR A 1 89 ? 14.312 -12.389 23.533 1.00 91.81 89 THR A N 1
ATOM 659 C CA . THR A 1 89 ? 13.870 -11.644 22.344 1.00 91.81 89 THR A CA 1
ATOM 660 C C . THR A 1 89 ? 12.606 -12.250 21.742 1.00 91.81 89 THR A C 1
ATOM 662 O O . THR A 1 89 ? 11.640 -11.537 21.487 1.00 91.81 89 THR A O 1
ATOM 665 N N . SER A 1 90 ? 12.561 -13.575 21.592 1.00 91.31 90 SER A N 1
ATOM 666 C CA . SER A 1 90 ? 11.389 -14.271 21.046 1.00 91.31 90 SER A CA 1
ATOM 667 C C . SER A 1 90 ? 10.146 -14.077 21.922 1.00 91.31 90 SER A C 1
ATOM 669 O O . SER A 1 90 ? 9.061 -13.812 21.405 1.00 91.31 90 SER A O 1
ATOM 671 N N . ILE A 1 91 ? 10.299 -14.151 23.249 1.00 94.69 91 ILE A N 1
ATOM 672 C CA . ILE A 1 91 ? 9.200 -13.896 24.192 1.00 94.69 91 ILE A CA 1
ATOM 673 C C . ILE A 1 91 ? 8.720 -12.446 24.088 1.00 94.69 91 ILE A C 1
ATOM 675 O O . ILE A 1 91 ? 7.515 -12.218 23.991 1.00 94.69 91 ILE A O 1
ATOM 679 N N . LEU A 1 92 ? 9.640 -11.476 24.058 1.00 92.69 92 LEU A N 1
ATOM 680 C CA . LEU A 1 92 ? 9.308 -10.055 23.921 1.00 92.69 92 LEU A CA 1
ATOM 681 C C . LEU A 1 92 ? 8.556 -9.773 22.617 1.00 92.69 92 LEU A C 1
ATOM 683 O O . LEU A 1 92 ? 7.543 -9.076 22.638 1.00 92.69 92 LEU A O 1
ATOM 687 N N . MET A 1 93 ? 8.989 -10.365 21.501 1.00 93.50 93 MET A N 1
ATOM 688 C CA . MET A 1 93 ? 8.302 -10.250 20.214 1.00 93.50 93 MET A CA 1
ATOM 689 C C . MET A 1 93 ? 6.878 -10.805 20.274 1.00 93.50 93 MET A C 1
ATOM 691 O O . MET A 1 93 ? 5.943 -10.124 19.859 1.00 93.50 93 MET A O 1
ATOM 695 N N . VAL A 1 94 ? 6.693 -12.019 20.810 1.00 95.00 94 VAL A N 1
ATOM 696 C CA . VAL A 1 94 ? 5.367 -12.652 20.926 1.00 95.00 94 VAL A CA 1
ATOM 697 C C . VAL A 1 94 ? 4.456 -11.848 21.855 1.00 95.00 94 VAL A C 1
ATOM 699 O O . VAL A 1 94 ? 3.287 -11.632 21.533 1.00 95.00 94 VAL A O 1
ATOM 702 N N . GLN A 1 95 ? 4.982 -11.354 22.977 1.00 95.75 95 GLN A N 1
ATOM 703 C CA . GLN A 1 95 ? 4.233 -10.525 23.915 1.00 95.75 95 GLN A CA 1
ATOM 704 C C . GLN A 1 95 ? 3.819 -9.190 23.281 1.00 95.75 95 GLN A C 1
ATOM 706 O O . GLN A 1 95 ? 2.650 -8.812 23.374 1.00 95.75 95 GLN A O 1
ATOM 711 N N . ALA A 1 96 ? 4.731 -8.490 22.601 1.00 94.19 96 ALA A N 1
ATOM 712 C CA . ALA A 1 96 ? 4.429 -7.229 21.925 1.00 94.19 96 ALA A CA 1
ATOM 713 C C . ALA A 1 96 ? 3.407 -7.427 20.792 1.00 94.19 96 ALA A C 1
ATOM 715 O O . ALA A 1 96 ? 2.402 -6.718 20.725 1.00 94.19 96 ALA A O 1
ATOM 716 N N . ALA A 1 97 ? 3.605 -8.447 19.952 1.00 93.69 97 ALA A N 1
ATOM 717 C CA . ALA A 1 97 ? 2.699 -8.785 18.857 1.00 93.69 97 ALA A CA 1
ATOM 718 C C . ALA A 1 97 ? 1.294 -9.149 19.349 1.00 93.69 97 ALA A C 1
ATOM 720 O O . ALA A 1 97 ? 0.299 -8.675 18.794 1.00 93.69 97 ALA A O 1
ATOM 721 N N . GLY A 1 98 ? 1.213 -9.983 20.391 1.00 94.12 98 GLY A N 1
ATOM 722 C CA . GLY A 1 98 ? -0.041 -10.435 20.983 1.00 94.12 98 GLY A CA 1
ATOM 723 C C . GLY A 1 98 ? -0.803 -9.303 21.663 1.00 94.12 98 GLY A C 1
ATOM 724 O O . GLY A 1 98 ? -2.001 -9.154 21.440 1.00 94.12 98 GLY A O 1
ATOM 725 N N . THR A 1 99 ? -0.116 -8.466 22.444 1.00 94.75 99 THR A N 1
ATOM 726 C CA . THR A 1 99 ? -0.743 -7.341 23.157 1.00 94.75 99 THR A CA 1
ATOM 727 C C . THR A 1 99 ? -1.277 -6.280 22.198 1.00 94.75 99 THR A C 1
ATOM 729 O O . THR A 1 99 ? -2.461 -5.948 22.274 1.00 94.75 99 THR A O 1
ATOM 732 N N . LEU A 1 100 ? -0.464 -5.794 21.251 1.00 93.25 100 LEU A N 1
ATOM 733 C CA . LEU A 1 100 ? -0.912 -4.796 20.272 1.00 93.25 100 LEU A CA 1
ATOM 734 C C . LEU A 1 100 ? -1.913 -5.372 19.261 1.00 93.25 100 LEU A C 1
ATOM 736 O O . LEU A 1 100 ? -2.851 -4.677 18.865 1.00 93.25 100 LEU A O 1
ATOM 740 N N . GLY A 1 101 ? -1.792 -6.653 18.909 1.00 92.12 101 GLY A N 1
ATOM 741 C CA . GLY A 1 101 ? -2.777 -7.359 18.089 1.00 92.12 101 GLY A CA 1
ATOM 742 C C . GLY A 1 101 ? -4.148 -7.434 18.753 1.00 92.12 101 GLY A C 1
ATOM 743 O O . GLY A 1 101 ? -5.145 -7.013 18.169 1.00 92.12 101 GLY A O 1
ATOM 744 N N . LEU A 1 102 ? -4.207 -7.912 20.000 1.00 92.25 102 LEU A N 1
ATOM 745 C CA . LEU A 1 102 ? -5.453 -7.997 20.768 1.00 92.25 102 LEU A CA 1
ATOM 746 C C . LEU A 1 102 ? -6.062 -6.615 21.023 1.00 92.25 102 LEU A C 1
ATOM 748 O O . LEU A 1 102 ? -7.263 -6.435 20.819 1.00 92.25 102 LEU A O 1
ATOM 752 N N . ALA A 1 103 ? -5.237 -5.626 21.382 1.00 92.94 103 ALA A N 1
ATOM 753 C CA . ALA A 1 103 ? -5.683 -4.245 21.542 1.00 92.94 103 ALA A CA 1
ATOM 754 C C . ALA A 1 103 ? -6.317 -3.705 20.251 1.00 92.94 103 ALA A C 1
ATOM 756 O O . ALA A 1 103 ? -7.377 -3.083 20.296 1.00 92.94 103 ALA A O 1
ATOM 757 N N . THR A 1 104 ? -5.728 -4.009 19.092 1.00 91.50 104 THR A N 1
ATOM 758 C CA . THR A 1 104 ? -6.266 -3.612 17.783 1.00 91.50 104 THR A CA 1
ATOM 759 C C . THR A 1 104 ? -7.540 -4.375 17.421 1.00 91.50 104 THR A C 1
ATOM 761 O O . THR A 1 104 ? -8.453 -3.803 16.835 1.00 91.50 104 THR A O 1
ATOM 764 N N . LEU A 1 105 ? -7.650 -5.658 17.776 1.00 90.25 105 LEU A N 1
ATOM 765 C CA . LEU A 1 105 ? -8.853 -6.457 17.510 1.00 90.25 105 LEU A CA 1
ATOM 766 C C . LEU A 1 105 ? -10.076 -5.945 18.272 1.00 90.25 105 LEU A C 1
ATOM 768 O O . LEU A 1 105 ? -11.178 -5.922 17.706 1.00 90.25 105 LEU A O 1
ATOM 772 N N . TRP A 1 106 ? -9.878 -5.561 19.536 1.00 91.88 106 TRP A N 1
ATOM 773 C CA . TRP A 1 106 ? -10.926 -5.028 20.408 1.00 91.88 106 TRP A CA 1
ATOM 774 C C . TRP A 1 106 ? -11.192 -3.541 20.154 1.00 91.88 106 TRP A C 1
ATOM 776 O O . TRP A 1 106 ? -12.345 -3.128 20.129 1.00 91.88 106 TRP A O 1
ATOM 786 N N . GLY A 1 107 ? -10.151 -2.751 19.888 1.00 89.94 107 GLY A N 1
ATOM 787 C CA . GLY A 1 107 ? -10.224 -1.317 19.598 1.00 89.94 107 GLY A CA 1
ATOM 788 C C . GLY A 1 107 ? -10.261 -0.977 18.108 1.00 89.94 107 GLY A C 1
ATOM 789 O O . GLY A 1 107 ? -9.821 0.106 17.723 1.00 89.94 107 GLY A O 1
ATOM 790 N N . PHE A 1 108 ? -10.736 -1.890 17.256 1.00 85.94 108 PHE A N 1
ATOM 791 C CA . PHE A 1 108 ? -10.543 -1.788 15.807 1.00 85.94 108 PHE A CA 1
ATOM 792 C C . PHE A 1 108 ? -11.077 -0.484 15.207 1.00 85.94 108 PHE A C 1
ATOM 794 O O . PHE A 1 108 ? -10.399 0.148 14.400 1.00 85.94 108 PHE A O 1
ATOM 801 N N . GLU A 1 109 ? -12.255 -0.038 15.634 1.00 87.12 109 GLU A N 1
ATOM 802 C CA . GLU A 1 109 ? -12.833 1.222 15.154 1.00 87.12 109 GLU A CA 1
ATOM 803 C C . GLU A 1 109 ? -11.965 2.425 15.537 1.00 87.12 109 GLU A C 1
ATOM 805 O O . GLU A 1 109 ? -11.635 3.243 14.682 1.00 87.12 109 GLU A O 1
ATOM 810 N N . GLY A 1 110 ? -11.492 2.483 16.786 1.00 85.19 110 GLY A N 1
ATOM 811 C CA . GLY A 1 110 ? -10.572 3.532 17.236 1.00 85.19 110 GLY A CA 1
ATOM 812 C C . GLY A 1 110 ? -9.232 3.504 16.495 1.00 85.19 110 GLY A C 1
ATOM 813 O O . GLY A 1 110 ? -8.694 4.551 16.139 1.00 85.19 110 GLY A O 1
ATOM 814 N N . SER A 1 111 ? -8.717 2.312 16.184 1.00 84.56 111 SER A N 1
ATOM 815 C CA . SER A 1 111 ? -7.456 2.160 15.448 1.00 84.56 111 SER A CA 1
ATOM 816 C C . SER A 1 111 ? -7.529 2.695 14.012 1.00 84.56 111 SER A C 1
ATOM 818 O O . SER A 1 111 ? -6.549 3.230 13.498 1.00 84.56 111 SER A O 1
ATOM 820 N N . GLN A 1 112 ? -8.705 2.636 13.383 1.00 84.38 112 GLN A N 1
ATOM 821 C CA . GLN A 1 112 ? -8.927 3.210 12.055 1.00 84.38 112 GLN A CA 1
ATOM 822 C C . GLN A 1 112 ? -9.029 4.727 12.079 1.00 84.38 112 GLN A C 1
ATOM 824 O O . GLN A 1 112 ? -8.537 5.376 11.163 1.00 84.38 112 GLN A O 1
ATOM 829 N N . VAL A 1 113 ? -9.629 5.294 13.127 1.00 88.00 113 VAL A N 1
ATOM 830 C CA . VAL A 1 113 ? -9.645 6.747 13.330 1.00 88.00 113 VAL A CA 1
ATOM 831 C C . VAL A 1 113 ? -8.217 7.268 13.457 1.00 88.00 113 VAL A C 1
ATOM 833 O O . VAL A 1 113 ? -7.860 8.249 12.808 1.00 88.00 113 VAL A O 1
ATOM 836 N N . LEU A 1 114 ? -7.379 6.575 14.234 1.00 88.00 114 LEU A N 1
ATOM 837 C CA . LEU A 1 114 ? -5.968 6.922 14.370 1.00 88.00 114 LEU A CA 1
ATOM 838 C C . LEU A 1 114 ? -5.222 6.794 13.035 1.00 88.00 114 LEU A C 1
ATOM 840 O O . LEU A 1 114 ? -4.491 7.706 12.657 1.00 88.00 114 LEU A O 1
ATOM 844 N N . LEU A 1 115 ? -5.450 5.708 12.290 1.00 86.38 115 LEU A N 1
ATOM 845 C CA . LEU A 1 115 ? -4.880 5.531 10.953 1.00 86.38 115 LEU A CA 1
ATOM 846 C C . LEU A 1 115 ? -5.299 6.665 10.006 1.00 86.38 115 LEU A C 1
ATOM 848 O O . LEU A 1 115 ? -4.465 7.192 9.270 1.00 86.38 115 LEU A O 1
ATOM 852 N N . GLY A 1 116 ? -6.571 7.063 10.043 1.00 87.69 116 GLY A N 1
ATOM 853 C CA . GLY A 1 116 ? -7.100 8.194 9.289 1.00 87.69 116 GLY A CA 1
ATOM 854 C C . GLY A 1 116 ? -6.403 9.499 9.660 1.00 87.69 116 GLY A C 1
ATOM 855 O O . GLY A 1 116 ? -5.903 10.194 8.782 1.00 87.69 116 GLY A O 1
ATOM 856 N N . ALA A 1 117 ? -6.271 9.793 10.954 1.00 89.38 117 ALA A N 1
ATOM 857 C CA . ALA A 1 117 ? -5.558 10.976 11.433 1.00 89.38 117 ALA A CA 1
ATOM 858 C C . ALA A 1 117 ? -4.095 11.000 10.960 1.00 89.38 117 ALA A C 1
ATOM 860 O O . ALA A 1 117 ? -3.637 12.001 10.410 1.00 89.38 117 ALA A O 1
ATOM 861 N N . CYS A 1 118 ? -3.368 9.889 11.125 1.00 87.69 118 CYS A N 1
ATOM 862 C CA . CYS A 1 118 ? -1.965 9.779 10.729 1.00 87.69 118 CYS A CA 1
ATOM 863 C C . CYS A 1 118 ? -1.778 9.886 9.210 1.00 87.69 118 CYS A C 1
ATOM 865 O O . CYS A 1 118 ? -0.884 10.594 8.751 1.00 87.69 118 CYS A O 1
ATOM 867 N N . SER A 1 119 ? -2.622 9.214 8.423 1.00 84.88 119 SER A N 1
ATOM 868 C CA . SER A 1 119 ? -2.549 9.267 6.957 1.00 84.88 119 SER A CA 1
ATOM 869 C C . SER A 1 119 ? -2.929 10.643 6.411 1.00 84.88 119 SER A C 1
ATOM 871 O O . SER A 1 119 ? -2.237 11.155 5.534 1.00 84.88 119 SER A O 1
ATOM 873 N N . GLY A 1 120 ? -3.956 11.286 6.971 1.00 87.25 120 GLY A N 1
ATOM 874 C CA . GLY A 1 120 ? -4.344 12.652 6.624 1.00 87.25 120 GLY A CA 1
ATOM 875 C C . GLY A 1 120 ? -3.266 13.681 6.973 1.00 87.25 120 GLY A C 1
ATOM 876 O O . GLY A 1 120 ? -2.950 14.550 6.159 1.00 87.25 120 GLY A O 1
ATOM 877 N N . PHE A 1 121 ? -2.631 13.538 8.140 1.00 87.25 121 PHE A N 1
ATOM 878 C CA . PHE A 1 121 ? -1.475 14.346 8.529 1.00 87.25 121 PHE A CA 1
ATOM 879 C C . PHE A 1 121 ? -0.302 14.158 7.555 1.00 87.25 121 PHE A C 1
ATOM 881 O O . PHE A 1 121 ? 0.245 15.137 7.050 1.00 87.25 121 PHE A O 1
ATOM 888 N N . ALA A 1 122 ? 0.059 12.908 7.241 1.00 83.44 122 ALA A N 1
ATOM 889 C CA . ALA A 1 122 ? 1.148 12.595 6.315 1.00 83.44 122 ALA A CA 1
ATOM 890 C C . ALA A 1 122 ? 0.874 13.123 4.896 1.00 83.44 122 ALA A C 1
ATOM 892 O O . ALA A 1 122 ? 1.774 13.656 4.245 1.00 83.44 122 ALA A O 1
ATOM 893 N N . ALA A 1 123 ? -0.374 13.031 4.433 1.00 82.88 123 ALA A N 1
ATOM 894 C CA . ALA A 1 123 ? -0.798 13.578 3.151 1.00 82.88 123 ALA A CA 1
ATOM 895 C C . ALA A 1 123 ? -0.685 15.111 3.125 1.00 82.88 123 ALA A C 1
ATOM 897 O O . ALA A 1 123 ? -0.124 15.670 2.181 1.00 82.88 123 ALA A O 1
ATOM 898 N N . ALA A 1 124 ? -1.146 15.798 4.175 1.00 85.88 124 ALA A N 1
ATOM 899 C CA . ALA A 1 124 ? -1.006 17.248 4.294 1.00 85.88 124 ALA A CA 1
ATOM 900 C C . ALA A 1 124 ? 0.463 17.682 4.379 1.00 85.88 124 ALA A C 1
ATOM 902 O O . ALA A 1 124 ? 0.837 18.674 3.756 1.00 85.88 124 ALA A O 1
ATOM 903 N N . PHE A 1 125 ? 1.308 16.918 5.072 1.00 83.06 125 PHE A N 1
ATOM 904 C CA . PHE A 1 125 ? 2.751 17.143 5.097 1.00 83.06 125 PHE A CA 1
ATOM 905 C C . PHE A 1 125 ? 3.375 17.013 3.701 1.00 83.06 125 PHE A C 1
ATOM 907 O O . PHE A 1 125 ? 4.084 17.916 3.259 1.00 83.06 125 PHE A O 1
ATOM 914 N N . GLY A 1 126 ? 3.058 15.939 2.970 1.00 76.38 126 GLY A N 1
ATOM 915 C CA . GLY A 1 126 ? 3.567 15.707 1.614 1.00 76.38 126 GLY A CA 1
ATOM 916 C C . GLY A 1 126 ? 3.113 16.761 0.598 1.00 76.38 126 GLY A C 1
ATOM 917 O O . GLY A 1 126 ? 3.894 17.169 -0.258 1.00 76.38 126 GLY A O 1
ATOM 918 N N . MET A 1 127 ? 1.877 17.252 0.719 1.00 78.69 127 MET A N 1
ATOM 919 C CA . MET A 1 127 ? 1.325 18.311 -0.139 1.00 78.69 127 MET A CA 1
ATOM 920 C C . MET A 1 127 ? 1.624 19.734 0.368 1.00 78.69 127 MET A C 1
ATOM 922 O O . MET A 1 127 ? 1.258 20.712 -0.278 1.00 78.69 127 MET A O 1
ATOM 926 N N . GLY A 1 128 ? 2.293 19.874 1.514 1.00 77.06 128 GLY A N 1
ATOM 927 C CA . GLY A 1 128 ? 2.517 21.142 2.211 1.00 77.06 128 GLY A CA 1
ATOM 928 C C . GLY A 1 128 ? 3.705 21.963 1.705 1.00 77.06 128 GLY A C 1
ATOM 929 O O . GLY A 1 128 ? 4.138 22.882 2.389 1.00 77.06 128 GLY A O 1
ATOM 930 N N . ALA A 1 129 ? 4.273 21.676 0.530 1.00 80.38 129 ALA A N 1
ATOM 931 C CA . ALA A 1 129 ? 5.432 22.427 0.028 1.00 80.38 129 ALA A CA 1
ATOM 932 C C . ALA A 1 129 ? 5.161 23.944 -0.086 1.00 80.38 129 ALA A C 1
ATOM 934 O O . ALA A 1 129 ? 6.063 24.755 0.116 1.00 80.38 129 ALA A O 1
ATOM 935 N N . TRP A 1 130 ? 3.905 24.321 -0.343 1.00 81.62 130 TRP A N 1
ATOM 936 C CA . TRP A 1 130 ? 3.450 25.710 -0.429 1.00 81.62 130 TRP A CA 1
ATOM 937 C C . TRP A 1 130 ? 3.252 26.387 0.935 1.00 81.62 130 TRP A C 1
ATOM 939 O O . TRP A 1 130 ? 3.254 27.615 1.006 1.00 81.62 130 TRP A O 1
ATOM 949 N N . THR A 1 131 ? 3.104 25.627 2.025 1.00 82.88 131 THR A N 1
ATOM 950 C CA . THR A 1 131 ? 2.845 26.210 3.351 1.00 82.88 131 THR A CA 1
ATOM 951 C C . THR A 1 131 ? 4.111 26.803 3.952 1.00 82.88 131 THR A C 1
ATOM 953 O O . THR A 1 131 ? 4.043 27.854 4.574 1.00 82.88 131 THR A O 1
ATOM 956 N N . LYS A 1 132 ? 5.279 26.201 3.694 1.00 79.81 132 LYS A N 1
ATOM 957 C CA . LYS A 1 132 ? 6.591 26.677 4.168 1.00 79.81 132 LYS A CA 1
ATOM 958 C C . LYS A 1 132 ? 6.915 28.129 3.774 1.00 79.81 132 LYS A C 1
ATOM 960 O O . LYS A 1 132 ? 7.264 28.900 4.663 1.00 79.81 132 LYS A O 1
ATOM 965 N N . PRO A 1 133 ? 6.800 28.551 2.497 1.00 83.25 133 PRO A N 1
ATOM 966 C CA . PRO A 1 133 ? 7.041 29.948 2.130 1.00 83.25 133 PRO A CA 1
ATOM 967 C C . PRO A 1 133 ? 5.969 30.903 2.675 1.00 83.25 133 PRO A C 1
ATOM 969 O O . PRO A 1 133 ? 6.262 32.073 2.909 1.00 83.25 133 PRO A O 1
ATOM 972 N N . MET A 1 134 ? 4.740 30.424 2.899 1.00 83.56 134 MET A N 1
ATOM 973 C CA . MET A 1 134 ? 3.656 31.235 3.464 1.00 83.56 134 MET A CA 1
ATOM 974 C C . MET A 1 134 ? 3.722 31.370 4.992 1.00 83.56 134 MET A C 1
ATOM 976 O O . MET A 1 134 ? 3.237 32.362 5.532 1.00 83.56 134 MET A O 1
ATOM 980 N N . ASP A 1 135 ? 4.371 30.436 5.687 1.00 86.31 135 ASP A N 1
ATOM 981 C CA . ASP A 1 135 ? 4.559 30.467 7.146 1.00 86.31 135 ASP A CA 1
ATOM 982 C C . ASP A 1 135 ? 5.392 31.684 7.591 1.00 86.31 135 ASP A C 1
ATOM 984 O O . ASP A 1 135 ? 5.223 32.197 8.693 1.00 86.31 135 ASP A O 1
ATOM 988 N N . ALA A 1 136 ? 6.238 32.214 6.697 1.00 84.06 136 ALA A N 1
ATOM 989 C CA . ALA A 1 136 ? 6.973 33.459 6.920 1.00 84.06 136 ALA A CA 1
ATOM 990 C C . ALA A 1 136 ? 6.058 34.697 7.022 1.00 84.06 136 ALA A C 1
ATOM 992 O O . ALA A 1 136 ? 6.443 35.693 7.630 1.00 84.06 136 ALA A O 1
ATOM 993 N N . GLN A 1 137 ? 4.863 34.652 6.422 1.00 88.69 137 GLN A N 1
ATOM 994 C CA . GLN A 1 137 ? 3.875 35.738 6.472 1.00 88.69 137 GLN A CA 1
ATOM 995 C C . GLN A 1 137 ? 2.839 35.521 7.578 1.00 88.69 137 GLN A C 1
ATOM 997 O O . GLN A 1 137 ? 2.365 36.484 8.178 1.00 88.69 137 GLN A O 1
ATOM 1002 N N . LEU A 1 138 ? 2.485 34.262 7.845 1.00 87.12 138 LEU A N 1
ATOM 1003 C CA . LEU A 1 138 ? 1.500 33.867 8.846 1.00 87.12 138 LEU A CA 1
ATOM 1004 C C . LEU A 1 138 ? 2.068 32.715 9.687 1.00 87.12 138 LEU A C 1
ATOM 1006 O O . LEU A 1 138 ? 1.927 31.559 9.282 1.00 87.12 138 LEU A O 1
ATOM 1010 N N . PRO A 1 139 ? 2.691 33.002 10.846 1.00 86.94 139 PRO A N 1
ATOM 1011 C CA . PRO A 1 139 ? 3.299 31.964 11.666 1.00 86.94 139 PRO A CA 1
ATOM 1012 C C . PRO A 1 139 ? 2.237 30.980 12.166 1.00 86.94 139 PRO A C 1
ATOM 1014 O O . PRO A 1 139 ? 1.252 31.374 12.794 1.00 86.94 139 PRO A O 1
ATOM 1017 N N . GLY A 1 140 ? 2.450 29.692 11.897 1.00 85.75 140 GLY A N 1
ATOM 1018 C CA . GLY A 1 140 ? 1.559 28.606 12.306 1.00 85.75 140 GLY A CA 1
ATOM 1019 C C . GLY A 1 140 ? 0.601 28.132 11.211 1.00 85.75 140 GLY A C 1
ATOM 1020 O O . GLY A 1 140 ? -0.169 27.200 11.448 1.00 85.75 140 GLY A O 1
ATOM 1021 N N . LEU A 1 141 ? 0.663 28.701 10.002 1.00 88.81 141 LEU A N 1
ATOM 1022 C CA . LEU A 1 141 ? -0.129 28.234 8.861 1.00 88.81 141 LEU A CA 1
ATOM 1023 C C . LEU A 1 141 ? 0.207 26.779 8.508 1.00 88.81 141 LEU A C 1
ATOM 1025 O O . LEU A 1 141 ? -0.687 25.994 8.185 1.00 88.81 141 LEU A O 1
ATOM 1029 N N . SER A 1 142 ? 1.486 26.411 8.613 1.00 85.88 142 SER A N 1
ATOM 1030 C CA . SER A 1 142 ? 1.958 25.042 8.388 1.00 85.88 142 SER A CA 1
ATOM 1031 C C . SER A 1 142 ? 1.303 24.045 9.355 1.00 85.88 142 SER A C 1
ATOM 1033 O O . SER A 1 142 ? 0.793 23.010 8.930 1.00 85.88 142 SER A O 1
ATOM 1035 N N . ILE A 1 143 ? 1.220 24.398 10.641 1.00 88.19 143 ILE A N 1
ATOM 1036 C CA . ILE A 1 143 ? 0.578 23.586 11.683 1.00 88.19 143 ILE A CA 1
ATOM 1037 C C . ILE A 1 143 ? -0.928 23.470 11.428 1.00 88.19 143 ILE A C 1
ATOM 1039 O O . ILE A 1 143 ? -1.471 22.365 11.468 1.00 88.19 143 ILE A O 1
ATOM 1043 N N . CYS A 1 144 ? -1.600 24.582 11.112 1.00 91.44 144 CYS A N 1
ATOM 1044 C CA . CYS A 1 144 ? -3.024 24.581 10.772 1.00 91.44 144 CYS A CA 1
ATOM 1045 C C . CYS A 1 144 ? -3.321 23.651 9.592 1.00 91.44 144 CYS A C 1
ATOM 1047 O O . CYS A 1 144 ? -4.269 22.871 9.650 1.00 91.44 144 CYS A O 1
ATOM 1049 N N . TRP A 1 145 ? -2.488 23.679 8.549 1.00 91.31 145 TRP A N 1
ATOM 1050 C CA . TRP A 1 145 ? -2.627 22.795 7.394 1.00 91.31 145 TRP A CA 1
ATOM 1051 C C . TRP A 1 145 ? -2.524 21.314 7.772 1.00 91.31 145 TRP A C 1
ATOM 1053 O O . TRP A 1 145 ? -3.341 20.500 7.339 1.00 91.31 145 TRP A O 1
ATOM 1063 N N . TYR A 1 146 ? -1.565 20.957 8.628 1.00 89.88 146 TYR A N 1
ATOM 1064 C CA . TYR A 1 146 ? -1.410 19.574 9.074 1.00 89.88 146 TYR A CA 1
ATOM 1065 C C . TYR A 1 146 ? -2.574 19.102 9.954 1.00 89.88 146 TYR A C 1
ATOM 1067 O O . TYR A 1 146 ? -3.018 17.962 9.816 1.00 89.88 146 TYR A O 1
ATOM 1075 N N . ILE A 1 147 ? -3.112 19.978 10.811 1.00 92.38 147 ILE A N 1
ATOM 1076 C CA . ILE A 1 147 ? -4.313 19.689 11.610 1.00 92.38 147 ILE A CA 1
ATOM 1077 C C . ILE A 1 147 ? -5.517 19.467 10.694 1.00 92.38 147 ILE A C 1
ATOM 1079 O O . ILE A 1 147 ? -6.238 18.487 10.872 1.00 92.38 147 ILE A O 1
ATOM 1083 N N . VAL A 1 148 ? -5.718 20.328 9.692 1.00 92.81 148 VAL A N 1
ATOM 1084 C CA . VAL A 1 148 ? -6.792 20.163 8.699 1.00 92.81 148 VAL A CA 1
ATOM 1085 C C . VAL A 1 148 ? -6.663 18.816 7.990 1.00 92.81 148 VAL A C 1
ATOM 1087 O O . VAL A 1 148 ? -7.654 18.097 7.878 1.00 92.81 148 VAL A O 1
ATOM 1090 N N . GLY A 1 149 ? -5.447 18.432 7.592 1.00 90.50 149 GLY A N 1
ATOM 1091 C CA . GLY A 1 149 ? -5.165 17.110 7.036 1.00 90.50 149 GLY A CA 1
ATOM 1092 C C . GLY A 1 149 ? -5.571 15.969 7.965 1.00 90.50 149 GLY A C 1
ATOM 1093 O O . GLY A 1 149 ? -6.263 15.046 7.539 1.00 90.50 149 GLY A O 1
ATOM 1094 N N . ALA A 1 150 ? -5.189 16.040 9.241 1.00 91.25 150 ALA A N 1
ATOM 1095 C CA . ALA A 1 150 ? -5.531 15.022 10.232 1.00 91.25 150 ALA A CA 1
ATOM 1096 C C . ALA A 1 150 ? -7.050 14.911 10.454 1.00 91.25 150 ALA A C 1
ATOM 1098 O O . ALA A 1 150 ? -7.591 13.806 10.435 1.00 91.25 150 ALA A O 1
ATOM 1099 N N . VAL A 1 151 ? -7.754 16.040 10.610 1.00 92.81 151 VAL A N 1
ATOM 1100 C CA . VAL A 1 151 ? -9.220 16.060 10.768 1.00 92.81 151 VAL A CA 1
ATOM 1101 C C . VAL A 1 151 ? -9.909 15.504 9.527 1.00 92.81 151 VAL A C 1
ATOM 1103 O O . VAL A 1 151 ? -10.826 14.694 9.646 1.00 92.81 151 VAL A O 1
ATOM 1106 N N . PHE A 1 152 ? -9.448 15.888 8.337 1.00 90.50 152 PHE A N 1
ATOM 1107 C CA . PHE A 1 152 ? -9.966 15.353 7.086 1.00 90.50 152 PHE A CA 1
ATOM 1108 C C . PHE A 1 152 ? -9.786 13.833 7.017 1.00 90.50 152 PHE A C 1
ATOM 1110 O O . PHE A 1 152 ? -10.746 13.113 6.760 1.00 90.50 152 PHE A O 1
ATOM 1117 N N . GLY A 1 153 ? -8.595 13.324 7.339 1.00 89.12 153 GLY A N 1
ATOM 1118 C CA . GLY A 1 153 ? -8.334 11.887 7.380 1.00 89.12 153 GLY A CA 1
ATOM 1119 C C . GLY A 1 153 ? -9.226 11.136 8.376 1.00 89.12 153 GLY A C 1
ATOM 1120 O O . GLY A 1 153 ? -9.744 10.069 8.046 1.00 89.12 153 GLY A O 1
ATOM 1121 N N . VAL A 1 154 ? -9.485 11.710 9.558 1.00 90.31 154 VAL A N 1
ATOM 1122 C CA . VAL A 1 154 ? -10.468 11.166 10.513 1.00 90.31 154 VAL A CA 1
ATOM 1123 C C . VAL A 1 154 ? -11.853 11.086 9.878 1.00 90.31 154 VAL A C 1
ATOM 1125 O O . VAL A 1 154 ? -12.457 10.019 9.907 1.00 90.31 154 VAL A O 1
ATOM 1128 N N . LEU A 1 155 ? -12.342 12.174 9.275 1.00 88.19 155 LEU A N 1
ATOM 1129 C CA . LEU A 1 155 ? -13.673 12.228 8.661 1.00 88.19 155 LEU A CA 1
ATOM 1130 C C . LEU A 1 155 ? -13.849 11.197 7.541 1.00 88.19 155 LEU A C 1
ATOM 1132 O O . LEU A 1 155 ? -14.902 10.564 7.453 1.00 88.19 155 LEU A O 1
ATOM 1136 N N . VAL A 1 156 ? -12.820 10.993 6.714 1.00 86.25 156 VAL A N 1
ATOM 1137 C CA . VAL A 1 156 ? -12.843 9.998 5.633 1.00 86.25 156 VAL A CA 1
ATOM 1138 C C . VAL A 1 156 ? -12.938 8.581 6.195 1.00 86.25 156 VAL A C 1
ATOM 1140 O O . VAL A 1 156 ? -13.773 7.796 5.751 1.00 86.25 156 VAL A O 1
ATOM 1143 N N . PHE A 1 157 ? -12.127 8.247 7.200 1.00 83.62 157 PHE A N 1
ATOM 1144 C CA . PHE A 1 157 ? -12.116 6.900 7.776 1.00 83.62 157 PHE A CA 1
ATOM 1145 C C . PHE A 1 157 ? -13.268 6.623 8.753 1.00 83.62 157 PHE A C 1
ATOM 1147 O O . PHE A 1 157 ? -13.510 5.457 9.065 1.00 83.62 157 PHE A O 1
ATOM 1154 N N . THR A 1 158 ? -14.008 7.642 9.202 1.00 85.50 158 THR A N 1
ATOM 1155 C CA . THR A 1 158 ? -15.245 7.467 9.983 1.00 85.50 158 THR A CA 1
ATOM 1156 C C . THR A 1 158 ? -16.486 7.411 9.101 1.00 85.50 158 THR A C 1
ATOM 1158 O O . THR A 1 158 ? -17.310 6.515 9.274 1.00 85.50 158 THR A O 1
ATOM 1161 N N . THR A 1 159 ? -16.614 8.331 8.143 1.00 86.44 159 THR A N 1
ATOM 1162 C CA . THR A 1 159 ? -17.833 8.493 7.334 1.00 86.44 159 THR A CA 1
ATOM 1163 C C . THR A 1 159 ? -17.810 7.578 6.115 1.00 86.44 159 THR A C 1
ATOM 1165 O O . THR A 1 159 ? -18.774 6.868 5.847 1.00 86.44 159 THR A O 1
ATOM 1168 N N . TRP A 1 160 ? -16.681 7.530 5.404 1.00 82.94 160 TRP A N 1
ATOM 1169 C CA . TRP A 1 160 ? -16.539 6.861 4.102 1.00 82.94 160 TRP A CA 1
ATOM 1170 C C . TRP A 1 160 ? -15.719 5.579 4.184 1.00 82.94 160 TRP A C 1
ATOM 1172 O O . TRP A 1 160 ? -15.140 5.109 3.207 1.00 82.94 160 TRP A O 1
ATOM 1182 N N . ARG A 1 161 ? -15.683 4.967 5.367 1.00 84.06 161 ARG A N 1
ATOM 1183 C CA . ARG A 1 161 ? -14.863 3.790 5.648 1.00 84.06 161 ARG A CA 1
ATOM 1184 C C . ARG A 1 161 ? -15.058 2.665 4.633 1.00 84.06 161 ARG A C 1
ATOM 1186 O O . ARG A 1 161 ? -14.085 2.127 4.120 1.00 84.06 161 ARG A O 1
ATOM 1193 N N . ARG A 1 162 ? -16.307 2.268 4.379 1.00 84.69 162 ARG A N 1
ATOM 1194 C CA . ARG A 1 162 ? -16.624 1.132 3.497 1.00 84.69 162 ARG A CA 1
ATOM 1195 C C . ARG A 1 162 ? -16.190 1.378 2.046 1.00 84.69 162 ARG A C 1
ATOM 1197 O O . ARG A 1 162 ? -15.411 0.558 1.557 1.00 84.69 162 ARG A O 1
ATOM 1204 N N . PRO A 1 163 ? -16.604 2.476 1.379 1.00 86.75 163 PRO A N 1
ATOM 1205 C CA . PRO A 1 163 ? -16.173 2.737 0.008 1.00 86.75 163 PRO A CA 1
ATOM 1206 C C . PRO A 1 163 ? -14.660 2.978 -0.077 1.00 86.75 163 PRO A C 1
ATOM 1208 O O . PRO A 1 163 ? -14.008 2.437 -0.965 1.00 86.75 163 PRO A O 1
ATOM 1211 N N . MET A 1 164 ? -14.061 3.674 0.897 1.00 87.94 164 MET A N 1
ATOM 1212 C CA . MET A 1 164 ? -12.612 3.893 0.924 1.00 87.94 164 MET A CA 1
ATOM 1213 C C . MET A 1 164 ? -11.836 2.573 0.994 1.00 87.94 164 MET A C 1
ATOM 1215 O O . MET A 1 164 ? -10.864 2.396 0.265 1.00 87.94 164 MET A O 1
ATOM 1219 N N . LEU A 1 165 ? -12.270 1.617 1.824 1.00 87.62 165 LEU A N 1
ATOM 1220 C CA . LEU A 1 165 ? -11.624 0.305 1.932 1.00 87.62 165 LEU A CA 1
ATOM 1221 C C . LEU A 1 165 ? -11.807 -0.551 0.678 1.00 87.62 165 LEU A C 1
ATOM 1223 O O . LEU A 1 165 ? -10.857 -1.215 0.268 1.00 87.62 165 LEU A O 1
ATOM 1227 N N . ALA A 1 166 ? -12.983 -0.512 0.051 1.00 89.94 166 ALA A N 1
ATOM 1228 C CA . ALA A 1 166 ? -13.233 -1.231 -1.196 1.00 89.94 166 ALA A CA 1
ATOM 1229 C C . ALA A 1 166 ? -12.488 -0.644 -2.399 1.00 89.94 166 ALA A C 1
ATOM 1231 O O . ALA A 1 166 ? -12.247 -1.354 -3.365 1.00 89.94 166 ALA A O 1
ATOM 1232 N N . CYS A 1 167 ? -12.084 0.626 -2.346 1.00 92.38 167 CYS A N 1
ATOM 1233 C CA . CYS A 1 167 ? -11.215 1.234 -3.351 1.00 92.38 167 CYS A CA 1
ATOM 1234 C C . CYS A 1 167 ? -9.721 1.042 -3.028 1.00 92.38 167 CYS A C 1
ATOM 1236 O O . CYS A 1 167 ? -8.908 0.815 -3.925 1.00 92.38 167 CYS A O 1
ATOM 1238 N N . LEU A 1 168 ? -9.344 1.094 -1.746 1.00 91.56 168 LEU A N 1
ATOM 1239 C CA . LEU A 1 168 ? -7.959 0.954 -1.294 1.00 91.56 168 LEU A CA 1
ATOM 1240 C C . LEU A 1 168 ? -7.446 -0.486 -1.429 1.00 91.56 168 LEU A C 1
ATOM 1242 O O . LEU A 1 168 ? -6.299 -0.692 -1.829 1.00 91.56 168 LEU A O 1
ATOM 1246 N N . ALA A 1 169 ? -8.274 -1.480 -1.095 1.00 92.38 169 ALA A N 1
ATOM 1247 C CA . ALA A 1 169 ? -7.869 -2.883 -1.098 1.00 92.38 169 ALA A CA 1
ATOM 1248 C C . ALA A 1 169 ? -7.498 -3.415 -2.496 1.00 92.38 169 ALA A C 1
ATOM 1250 O O . ALA A 1 169 ? -6.435 -4.022 -2.600 1.00 92.38 169 ALA A O 1
ATOM 1251 N N . PRO A 1 170 ? -8.251 -3.144 -3.579 1.00 93.62 170 PRO A N 1
ATOM 1252 C CA . PRO A 1 170 ? -7.847 -3.471 -4.948 1.00 93.62 170 PRO A CA 1
ATOM 1253 C C . PRO A 1 170 ? -6.509 -2.855 -5.341 1.00 93.62 170 PRO A C 1
ATOM 1255 O O . PRO A 1 170 ? -5.670 -3.516 -5.947 1.00 93.62 170 PRO A O 1
ATOM 1258 N N . MET A 1 171 ? -6.291 -1.592 -4.967 1.00 93.69 171 MET A N 1
ATOM 1259 C CA . MET A 1 171 ? -5.096 -0.854 -5.358 1.00 93.69 171 MET A CA 1
ATOM 1260 C C . MET A 1 171 ? -3.852 -1.375 -4.631 1.00 93.69 171 MET A C 1
ATOM 1262 O O . MET A 1 171 ? -2.848 -1.681 -5.274 1.00 93.69 171 MET A O 1
ATOM 1266 N N . LEU A 1 172 ? -3.918 -1.542 -3.306 1.00 93.38 172 LEU A N 1
ATOM 1267 C CA . LEU A 1 172 ? -2.830 -2.143 -2.528 1.00 93.38 172 LEU A CA 1
ATOM 1268 C C . LEU A 1 172 ? -2.645 -3.623 -2.878 1.00 93.38 172 LEU A C 1
ATOM 1270 O O . LEU A 1 172 ? -1.525 -4.077 -3.088 1.00 93.38 172 LEU A O 1
ATOM 1274 N N . GLY A 1 173 ? -3.742 -4.370 -2.984 1.00 93.88 173 GLY A N 1
ATOM 1275 C CA . GLY A 1 173 ? -3.737 -5.788 -3.317 1.00 93.88 173 GLY A CA 1
ATOM 1276 C C . GLY A 1 173 ? -3.119 -6.052 -4.683 1.00 93.88 173 GLY A C 1
ATOM 1277 O O . GLY A 1 173 ? -2.274 -6.936 -4.816 1.00 93.88 173 GLY A O 1
ATOM 1278 N N . GLY A 1 174 ? -3.459 -5.236 -5.681 1.00 95.50 174 GLY A N 1
ATOM 1279 C CA . GLY A 1 174 ? -2.864 -5.287 -7.008 1.00 95.50 174 GLY A CA 1
ATOM 1280 C C . GLY A 1 174 ? -1.365 -4.987 -6.996 1.00 95.50 174 GLY A C 1
ATOM 1281 O O . GLY A 1 174 ? -0.614 -5.699 -7.658 1.00 95.50 174 GLY A O 1
ATOM 1282 N N . LEU A 1 175 ? -0.913 -3.999 -6.212 1.00 95.50 175 LEU A N 1
ATOM 1283 C CA . LEU A 1 175 ? 0.507 -3.644 -6.106 1.00 95.50 175 LEU A CA 1
ATOM 1284 C C . LEU A 1 175 ? 1.311 -4.798 -5.501 1.00 95.50 175 LEU A C 1
ATOM 1286 O O . LEU A 1 175 ? 2.344 -5.201 -6.040 1.00 95.50 175 LEU A O 1
ATOM 1290 N N . LEU A 1 176 ? 0.823 -5.346 -4.386 1.00 95.38 176 LEU A N 1
ATOM 1291 C CA . LEU A 1 176 ? 1.461 -6.455 -3.679 1.00 95.38 176 LEU A CA 1
ATOM 1292 C C . LEU A 1 176 ? 1.468 -7.734 -4.522 1.00 95.38 176 LEU A C 1
ATOM 1294 O O . LEU A 1 176 ? 2.475 -8.436 -4.572 1.00 95.38 176 LEU A O 1
ATOM 1298 N N . THR A 1 177 ? 0.376 -8.006 -5.238 1.00 96.56 177 THR A N 1
ATOM 1299 C CA . THR A 1 177 ? 0.270 -9.165 -6.130 1.00 96.56 177 THR A CA 1
ATOM 1300 C C . THR A 1 177 ? 1.214 -9.023 -7.322 1.00 96.56 177 THR A C 1
ATOM 1302 O O . THR A 1 177 ? 1.998 -9.930 -7.586 1.00 96.56 177 THR A O 1
ATOM 1305 N N . ALA A 1 178 ? 1.200 -7.881 -8.017 1.00 96.00 178 ALA A N 1
ATOM 1306 C CA . ALA A 1 178 ? 2.052 -7.652 -9.184 1.00 96.00 178 ALA A CA 1
ATOM 1307 C C . ALA A 1 178 ? 3.546 -7.695 -8.821 1.00 96.00 178 ALA A C 1
ATOM 1309 O O . ALA A 1 178 ? 4.320 -8.394 -9.477 1.00 96.00 178 ALA A O 1
ATOM 1310 N N . SER A 1 179 ? 3.946 -7.008 -7.746 1.00 94.94 179 SER A N 1
ATOM 1311 C CA . SER A 1 179 ? 5.336 -7.013 -7.268 1.00 94.94 179 SER A CA 1
ATOM 1312 C C . SER A 1 179 ? 5.773 -8.378 -6.726 1.00 94.94 179 SER A C 1
ATOM 1314 O O . SER A 1 179 ? 6.862 -8.843 -7.058 1.00 94.94 179 SER A O 1
ATOM 1316 N N . GLY A 1 180 ? 4.922 -9.056 -5.948 1.00 93.81 180 GLY A N 1
ATOM 1317 C CA . GLY A 1 180 ? 5.202 -10.381 -5.395 1.00 93.81 180 GLY A CA 1
ATOM 1318 C C . GLY A 1 180 ? 5.365 -11.446 -6.480 1.00 93.81 180 GLY A C 1
ATOM 1319 O O . GLY A 1 180 ? 6.359 -12.172 -6.478 1.00 93.81 180 GLY A O 1
ATOM 1320 N N . VAL A 1 181 ? 4.448 -11.495 -7.456 1.00 95.00 181 VAL A N 1
ATOM 1321 C CA . VAL A 1 181 ? 4.566 -12.403 -8.612 1.00 95.00 181 VAL A CA 1
ATOM 1322 C C . VAL A 1 181 ? 5.838 -12.107 -9.399 1.00 95.00 181 VAL A C 1
ATOM 1324 O O . VAL A 1 181 ? 6.571 -13.037 -9.719 1.00 95.00 181 VAL A O 1
ATOM 1327 N N . GLY A 1 182 ? 6.135 -10.836 -9.687 1.00 92.25 182 GLY A N 1
ATOM 1328 C CA . GLY A 1 182 ? 7.327 -10.468 -10.452 1.00 92.25 182 GLY A CA 1
ATOM 1329 C C . GLY A 1 182 ? 8.623 -10.974 -9.821 1.00 92.25 182 GLY A C 1
ATOM 1330 O O . GLY A 1 182 ? 9.450 -11.571 -10.509 1.00 92.25 182 GLY A O 1
ATOM 1331 N N . VAL A 1 183 ? 8.780 -10.788 -8.508 1.00 92.69 183 VAL A N 1
ATOM 1332 C CA . VAL A 1 183 ? 9.974 -11.244 -7.779 1.00 92.69 183 VAL A CA 1
ATOM 1333 C C . VAL A 1 183 ? 10.034 -12.771 -7.724 1.00 92.69 183 VAL A C 1
ATOM 1335 O O . VAL A 1 183 ? 11.063 -13.345 -8.065 1.00 92.69 183 VAL A O 1
ATOM 1338 N N . LEU A 1 184 ? 8.931 -13.448 -7.387 1.00 92.94 184 LEU A N 1
ATOM 1339 C CA . LEU A 1 184 ? 8.899 -14.915 -7.303 1.00 92.94 184 LEU A CA 1
ATOM 1340 C C . LEU A 1 184 ? 9.168 -15.597 -8.649 1.00 92.94 184 LEU A C 1
ATOM 1342 O O . LEU A 1 184 ? 9.866 -16.605 -8.701 1.00 92.94 184 LEU A O 1
ATOM 1346 N N . VAL A 1 185 ? 8.639 -15.050 -9.747 1.00 92.81 185 VAL A N 1
ATOM 1347 C CA . VAL A 1 185 ? 8.894 -15.564 -11.101 1.00 92.81 185 VAL A CA 1
ATOM 1348 C C . VAL A 1 185 ? 10.368 -15.386 -11.477 1.00 92.81 185 VAL A C 1
ATOM 1350 O O . VAL A 1 185 ? 10.955 -16.281 -12.087 1.00 92.81 185 VAL A O 1
ATOM 1353 N N . CYS A 1 186 ? 10.983 -14.269 -11.084 1.00 90.62 186 CYS A N 1
ATOM 1354 C CA . CYS A 1 186 ? 12.403 -14.028 -11.320 1.00 90.62 186 CYS A CA 1
ATOM 1355 C C . CYS A 1 186 ? 13.293 -14.993 -10.514 1.00 90.62 186 CYS A C 1
ATOM 1357 O O . CYS A 1 186 ? 14.208 -15.599 -11.077 1.00 90.62 186 CYS A O 1
ATOM 1359 N N . GLU A 1 187 ? 12.967 -15.213 -9.236 1.00 88.12 187 GLU A N 1
ATOM 1360 C CA . GLU A 1 187 ? 13.624 -16.196 -8.356 1.00 88.12 187 GLU A CA 1
ATOM 1361 C C . GLU A 1 187 ? 13.457 -17.639 -8.860 1.00 88.12 187 GLU A C 1
ATOM 1363 O O . GLU A 1 187 ? 14.374 -18.451 -8.760 1.00 88.12 187 GLU A O 1
ATOM 1368 N N . ALA A 1 188 ? 12.326 -17.957 -9.499 1.00 88.31 188 ALA A N 1
ATOM 1369 C CA . ALA A 1 188 ? 12.097 -19.250 -10.147 1.00 88.31 188 ALA A CA 1
ATOM 1370 C C . ALA A 1 188 ? 12.941 -19.471 -11.424 1.00 88.31 188 ALA A C 1
ATOM 1372 O O . ALA A 1 188 ? 12.855 -20.531 -12.045 1.00 88.31 188 ALA A O 1
ATOM 1373 N N . GLY A 1 189 ? 13.762 -18.495 -11.831 1.00 85.62 189 GLY A N 1
ATOM 1374 C CA . GLY A 1 189 ? 14.720 -18.612 -12.934 1.00 85.62 189 GLY A CA 1
ATOM 1375 C C . GLY A 1 189 ? 14.249 -18.035 -14.271 1.00 85.62 189 GLY A C 1
ATOM 1376 O O . GLY A 1 189 ? 15.012 -18.040 -15.240 1.00 85.62 189 GLY A O 1
ATOM 1377 N N . LEU A 1 190 ? 13.031 -17.489 -14.350 1.00 86.94 190 LEU A N 1
ATOM 1378 C CA . LEU A 1 190 ? 12.540 -16.802 -15.546 1.00 86.94 190 LEU A CA 1
ATOM 1379 C C . LEU A 1 190 ? 13.125 -15.388 -15.599 1.00 86.94 190 LEU A C 1
ATOM 1381 O O . LEU A 1 190 ? 12.642 -14.465 -14.954 1.00 86.94 190 LEU A O 1
ATOM 1385 N N . ARG A 1 191 ? 14.174 -15.202 -16.402 1.00 84.69 191 ARG A N 1
ATOM 1386 C CA . ARG A 1 191 ? 14.811 -13.895 -16.604 1.00 84.69 191 ARG A CA 1
ATOM 1387 C C . ARG A 1 191 ? 14.308 -13.267 -17.891 1.00 84.69 191 ARG A C 1
ATOM 1389 O O . ARG A 1 191 ? 14.782 -13.581 -18.979 1.00 84.69 191 ARG A O 1
ATOM 1396 N N . THR A 1 192 ? 13.342 -12.367 -17.761 1.00 86.62 192 THR A N 1
ATOM 1397 C CA . THR A 1 192 ? 12.870 -11.541 -18.875 1.00 86.62 192 THR A CA 1
ATOM 1398 C C . THR A 1 192 ? 13.100 -10.075 -18.538 1.00 86.62 192 THR A C 1
ATOM 1400 O O . THR A 1 192 ? 13.109 -9.707 -17.366 1.00 86.62 192 THR A O 1
ATOM 1403 N N . PRO A 1 193 ? 13.262 -9.199 -19.538 1.00 84.56 193 PRO A N 1
ATOM 1404 C CA . PRO A 1 193 ? 13.436 -7.781 -19.263 1.00 84.56 193 PRO A CA 1
ATOM 1405 C C . PRO A 1 193 ? 12.148 -7.118 -18.735 1.00 84.56 193 PRO A C 1
ATOM 1407 O O . PRO A 1 193 ? 12.188 -5.959 -18.351 1.00 84.56 193 PRO A O 1
ATOM 1410 N N . PHE A 1 194 ? 11.015 -7.831 -18.734 1.00 88.31 194 PHE A N 1
ATOM 1411 C CA . PHE A 1 194 ? 9.735 -7.400 -18.165 1.00 88.31 194 PHE A CA 1
ATOM 1412 C C . PHE A 1 194 ? 9.543 -7.855 -16.717 1.00 88.31 194 PHE A C 1
ATOM 1414 O O . PHE A 1 194 ? 8.440 -7.731 -16.204 1.00 88.31 194 PHE A O 1
ATOM 1421 N N . LEU A 1 195 ? 10.574 -8.421 -16.089 1.00 88.38 195 LEU A N 1
ATOM 1422 C CA . LEU A 1 195 ? 10.593 -8.839 -14.689 1.00 88.38 195 LEU A CA 1
ATOM 1423 C C . LEU A 1 195 ? 11.606 -7.984 -13.909 1.00 88.38 195 LEU A C 1
ATOM 1425 O O . LEU A 1 195 ? 12.476 -7.366 -14.537 1.00 88.38 195 LEU A O 1
ATOM 1429 N N . PRO A 1 196 ? 11.513 -7.940 -12.564 1.00 85.06 196 PRO A N 1
ATOM 1430 C CA . PRO A 1 196 ? 12.516 -7.283 -11.732 1.00 85.06 196 PRO A CA 1
ATOM 1431 C C . PRO A 1 196 ? 13.907 -7.847 -12.018 1.00 85.06 196 PRO A C 1
ATOM 1433 O O . PRO A 1 196 ? 14.045 -9.003 -12.438 1.00 85.06 196 PRO A O 1
ATOM 1436 N N . ARG A 1 197 ? 14.964 -7.066 -11.774 1.00 80.75 197 ARG A N 1
ATOM 1437 C CA . ARG A 1 197 ? 16.320 -7.596 -11.966 1.00 80.75 197 ARG A CA 1
ATOM 1438 C C . ARG A 1 197 ? 16.575 -8.708 -10.948 1.00 80.75 197 ARG A C 1
ATOM 1440 O O . ARG A 1 197 ? 16.166 -8.598 -9.798 1.00 80.75 197 ARG A O 1
ATOM 1447 N N . GLY A 1 198 ? 17.271 -9.764 -11.369 1.00 67.88 198 GLY A N 1
ATOM 1448 C CA . GLY A 1 198 ? 17.379 -11.042 -10.644 1.00 67.88 198 GLY A CA 1
ATOM 1449 C C . GLY A 1 198 ? 18.094 -11.054 -9.290 1.00 67.88 198 GLY A C 1
ATOM 1450 O O . GLY A 1 198 ? 18.469 -12.134 -8.863 1.00 67.88 198 GLY A O 1
ATOM 1451 N N . HIS A 1 199 ? 18.295 -9.898 -8.649 1.00 72.12 199 HIS A N 1
ATOM 1452 C CA . HIS A 1 199 ? 18.836 -9.736 -7.294 1.00 72.12 199 HIS A CA 1
ATOM 1453 C C . HIS A 1 199 ? 18.290 -8.480 -6.577 1.00 72.12 199 HIS A C 1
ATOM 1455 O O . HIS A 1 199 ? 18.866 -8.040 -5.585 1.00 72.12 199 HIS A O 1
ATOM 1461 N N . GLU A 1 200 ? 17.227 -7.848 -7.086 1.00 84.38 200 GLU A N 1
ATOM 1462 C CA . GLU A 1 200 ? 16.626 -6.683 -6.424 1.00 84.38 200 GLU A CA 1
ATOM 1463 C C . GLU A 1 200 ? 15.710 -7.127 -5.272 1.00 84.38 200 GLU A C 1
ATOM 1465 O O . GLU A 1 200 ? 15.001 -8.129 -5.378 1.00 84.38 200 GLU A O 1
ATOM 1470 N N . SER A 1 201 ? 15.712 -6.372 -4.169 1.00 90.44 201 SER A N 1
ATOM 1471 C CA . SER A 1 201 ? 14.796 -6.621 -3.054 1.00 90.44 201 SER A CA 1
ATOM 1472 C C . SER A 1 201 ? 13.341 -6.426 -3.484 1.00 90.44 201 SER A C 1
ATOM 1474 O O . SER A 1 201 ? 13.041 -5.609 -4.363 1.00 90.44 201 SER A O 1
ATOM 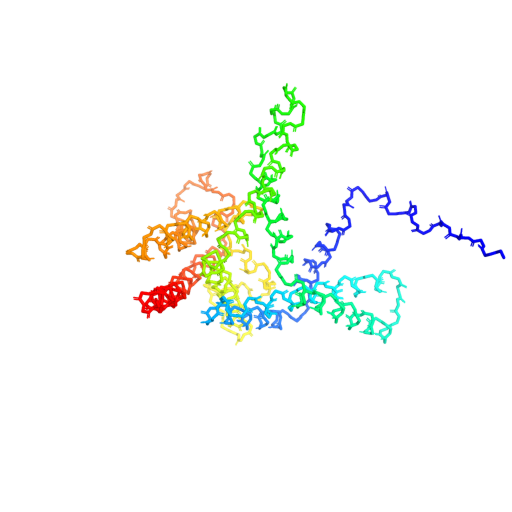1476 N N . TRP A 1 202 ? 12.410 -7.134 -2.837 1.00 92.38 202 TRP A N 1
ATOM 1477 C CA . TRP A 1 202 ? 10.981 -6.987 -3.138 1.00 92.38 202 TRP A CA 1
ATOM 1478 C C . TRP A 1 202 ? 10.505 -5.536 -2.989 1.00 92.38 202 TRP A C 1
ATOM 1480 O O . TRP A 1 202 ? 9.769 -5.034 -3.838 1.00 92.38 202 TRP A O 1
ATOM 1490 N N . SER A 1 203 ? 10.979 -4.838 -1.957 1.00 89.62 203 SER A N 1
ATOM 1491 C CA . SER A 1 203 ? 10.707 -3.417 -1.718 1.00 89.62 203 SER A CA 1
ATOM 1492 C C . SER A 1 203 ? 11.190 -2.533 -2.867 1.00 89.62 203 SER A C 1
ATOM 1494 O O . SER A 1 203 ? 10.459 -1.636 -3.278 1.00 89.62 203 SER A O 1
ATOM 1496 N N . THR A 1 204 ? 12.369 -2.803 -3.435 1.00 89.00 204 THR A N 1
ATOM 1497 C CA . THR A 1 204 ? 12.880 -2.070 -4.606 1.00 89.00 204 THR A CA 1
ATOM 1498 C C . THR A 1 204 ? 12.028 -2.350 -5.841 1.00 89.00 204 THR A C 1
ATOM 1500 O O . THR A 1 204 ? 11.637 -1.421 -6.550 1.00 89.00 2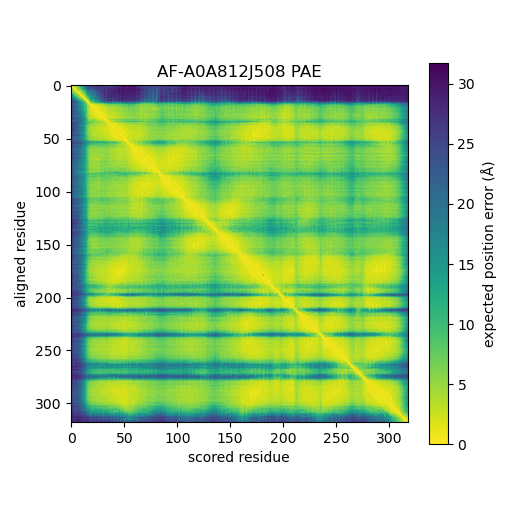04 THR A O 1
ATOM 1503 N N . ALA A 1 205 ? 11.673 -3.617 -6.073 1.00 90.62 205 ALA A N 1
ATOM 1504 C CA . ALA A 1 205 ? 10.822 -4.013 -7.190 1.00 90.62 205 ALA A CA 1
ATOM 1505 C C . ALA A 1 205 ? 9.420 -3.386 -7.103 1.00 90.62 205 ALA A C 1
ATOM 1507 O O . ALA A 1 205 ? 8.891 -2.942 -8.123 1.00 90.62 205 ALA A O 1
ATOM 1508 N N . ALA A 1 206 ? 8.835 -3.319 -5.903 1.00 91.31 206 ALA A N 1
ATOM 1509 C CA . ALA A 1 206 ? 7.548 -2.680 -5.639 1.00 91.31 206 ALA A CA 1
ATOM 1510 C C . ALA A 1 206 ? 7.626 -1.149 -5.751 1.00 91.31 206 ALA A C 1
ATOM 1512 O O . ALA A 1 206 ? 6.761 -0.536 -6.374 1.00 91.31 206 ALA A O 1
ATOM 1513 N N . ALA A 1 207 ? 8.680 -0.529 -5.212 1.00 88.75 207 ALA A N 1
ATOM 1514 C CA . ALA A 1 207 ? 8.912 0.910 -5.327 1.00 88.75 207 ALA A CA 1
ATOM 1515 C C . ALA A 1 207 ? 9.047 1.350 -6.791 1.00 88.75 207 ALA A C 1
ATOM 1517 O O . ALA A 1 207 ? 8.528 2.399 -7.167 1.00 88.75 207 ALA A O 1
ATOM 1518 N N . ALA A 1 208 ? 9.660 0.516 -7.635 1.00 88.12 208 ALA A N 1
ATOM 1519 C CA . ALA A 1 208 ? 9.762 0.770 -9.067 1.00 88.12 208 ALA A CA 1
ATOM 1520 C C . ALA A 1 208 ? 8.388 0.848 -9.766 1.00 88.12 208 ALA A C 1
ATOM 1522 O O . ALA A 1 208 ? 8.255 1.578 -10.744 1.00 88.12 208 ALA A O 1
ATOM 1523 N N . LEU A 1 209 ? 7.358 0.151 -9.262 1.00 90.12 209 LEU A N 1
ATOM 1524 C CA . LEU A 1 209 ? 5.988 0.234 -9.795 1.00 90.12 209 LEU A CA 1
ATOM 1525 C C . LEU A 1 209 ? 5.261 1.512 -9.366 1.00 90.12 209 LEU A C 1
ATOM 1527 O O . LEU 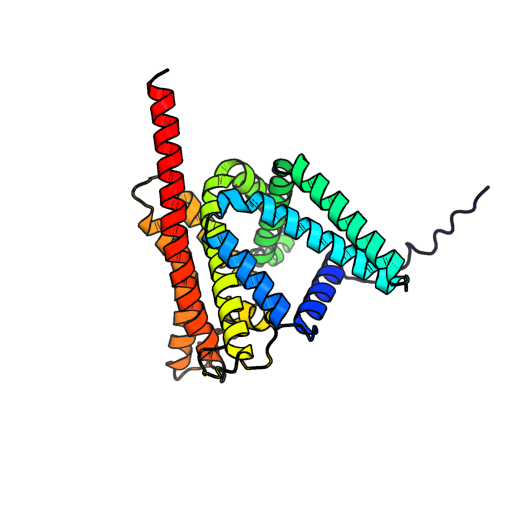A 1 209 ? 4.384 1.998 -10.072 1.00 90.12 209 LEU A O 1
ATOM 1531 N N . LEU A 1 210 ? 5.611 2.088 -8.216 1.00 88.25 210 LEU A N 1
ATOM 1532 C CA . LEU A 1 210 ? 4.962 3.312 -7.746 1.00 88.25 210 LEU A CA 1
ATOM 1533 C C . LEU A 1 210 ? 5.286 4.518 -8.635 1.00 88.25 210 LEU A C 1
ATOM 1535 O O . LEU A 1 210 ? 4.523 5.488 -8.623 1.00 88.25 210 LEU A O 1
ATOM 1539 N N . GLY A 1 211 ? 6.356 4.444 -9.432 1.00 70.62 211 GLY A N 1
ATOM 1540 C CA . GLY A 1 211 ? 6.737 5.455 -10.411 1.00 70.62 211 GLY A CA 1
ATOM 1541 C C . GLY A 1 211 ? 7.316 6.697 -9.758 1.00 70.62 211 GLY A C 1
ATOM 1542 O O . GLY A 1 211 ? 8.440 7.048 -10.044 1.00 70.62 211 GLY A O 1
ATOM 1543 N N . LEU A 1 212 ? 6.602 7.345 -8.839 1.00 65.38 212 LEU A N 1
ATOM 1544 C CA . LEU A 1 212 ? 7.064 8.554 -8.156 1.00 65.38 212 LEU A CA 1
ATOM 1545 C C . LEU A 1 212 ? 7.878 8.203 -6.905 1.00 65.38 212 LEU A C 1
ATOM 1547 O O . LEU A 1 212 ? 7.425 7.446 -6.041 1.00 65.38 212 LEU A O 1
ATOM 1551 N N . SER A 1 213 ? 9.053 8.816 -6.767 1.00 59.91 213 SER A N 1
ATOM 1552 C CA . SER A 1 213 ? 9.876 8.708 -5.563 1.00 59.91 213 SER A CA 1
ATOM 1553 C C . SER A 1 213 ? 9.161 9.309 -4.345 1.00 59.91 213 SER A C 1
ATOM 1555 O O . SER A 1 213 ? 8.833 10.496 -4.331 1.00 59.91 213 SER A O 1
ATOM 1557 N N . GLY A 1 214 ? 8.973 8.510 -3.293 1.00 64.38 214 GLY A N 1
ATOM 1558 C CA . GLY A 1 214 ? 8.608 8.999 -1.960 1.00 64.38 214 GLY A CA 1
ATOM 1559 C C . GLY A 1 214 ? 7.120 9.304 -1.750 1.00 64.38 214 GLY A C 1
ATOM 1560 O O . GLY A 1 214 ? 6.246 8.569 -2.193 1.00 64.38 214 GLY A O 1
ATOM 1561 N N . THR A 1 215 ? 6.819 10.375 -1.015 1.00 64.94 215 THR A N 1
ATOM 1562 C CA . THR A 1 215 ? 5.470 10.708 -0.512 1.00 64.94 215 THR A CA 1
ATOM 1563 C C . THR A 1 215 ? 4.485 11.161 -1.593 1.00 64.94 215 THR A C 1
ATOM 1565 O O . THR A 1 215 ? 3.271 11.075 -1.398 1.00 64.94 215 THR A O 1
ATOM 1568 N N . SER A 1 216 ? 4.975 11.611 -2.750 1.00 72.50 216 SER A N 1
ATOM 1569 C CA . SER A 1 216 ? 4.132 12.101 -3.845 1.00 72.50 216 SER A CA 1
ATOM 1570 C C . SER A 1 216 ? 3.341 10.990 -4.543 1.00 72.50 216 SER A C 1
ATOM 1572 O O . SER A 1 216 ? 2.206 11.236 -4.951 1.00 72.50 216 SER A O 1
ATOM 1574 N N . SER A 1 217 ? 3.882 9.765 -4.640 1.00 77.69 217 SER A N 1
ATOM 1575 C CA . SER A 1 217 ? 3.119 8.608 -5.141 1.00 77.69 217 SER A CA 1
ATOM 1576 C C . SER A 1 217 ? 1.937 8.316 -4.224 1.00 77.69 217 SER A C 1
ATOM 1578 O O . SER A 1 217 ? 0.812 8.188 -4.694 1.00 77.69 217 SER A O 1
ATOM 1580 N N . LEU A 1 218 ? 2.168 8.276 -2.910 1.00 77.56 218 LEU A N 1
ATOM 1581 C CA . LEU A 1 218 ? 1.121 8.022 -1.920 1.00 77.56 218 LEU A CA 1
ATOM 1582 C C . LEU A 1 218 ? -0.003 9.060 -1.992 1.00 77.56 218 LEU A C 1
ATOM 1584 O O . LEU A 1 218 ? -1.170 8.688 -1.906 1.00 77.56 218 LEU A O 1
ATOM 1588 N N . ALA A 1 219 ? 0.327 10.338 -2.198 1.00 81.75 219 ALA A N 1
ATOM 1589 C CA . ALA A 1 219 ? -0.675 11.384 -2.387 1.00 81.75 219 ALA A CA 1
ATOM 1590 C C . ALA A 1 219 ? -1.483 11.186 -3.683 1.00 81.75 219 ALA A C 1
ATOM 1592 O O . ALA A 1 219 ? -2.710 11.296 -3.667 1.00 81.75 219 ALA A O 1
ATOM 1593 N N . LEU A 1 220 ? -0.825 10.842 -4.796 1.00 86.62 220 LEU A N 1
ATOM 1594 C CA . LEU A 1 220 ? -1.496 10.575 -6.072 1.00 86.62 220 LEU A CA 1
ATOM 1595 C C . LEU A 1 220 ? -2.437 9.364 -5.974 1.00 86.62 220 LEU A C 1
ATOM 1597 O O . LEU A 1 220 ? -3.624 9.464 -6.271 1.00 86.62 220 LEU A O 1
ATOM 1601 N N . TYR A 1 221 ? -1.926 8.227 -5.514 1.00 89.88 221 TYR A N 1
ATOM 1602 C CA . TYR A 1 221 ? -2.715 7.007 -5.384 1.00 89.88 221 TYR A CA 1
ATOM 1603 C C . TYR A 1 221 ? -3.808 7.165 -4.314 1.00 89.88 221 TYR A C 1
ATOM 1605 O O . TYR A 1 221 ? -4.964 6.830 -4.558 1.00 89.88 221 TYR A O 1
ATOM 1613 N N . GLY A 1 222 ? -3.499 7.778 -3.169 1.00 87.62 222 GLY A N 1
ATOM 1614 C CA . GLY A 1 222 ? -4.472 8.056 -2.109 1.00 87.62 222 GLY A CA 1
ATOM 1615 C C . GLY A 1 222 ? -5.597 8.996 -2.548 1.00 87.62 222 GLY A C 1
ATOM 1616 O O . GLY A 1 222 ? -6.762 8.732 -2.254 1.00 87.62 222 GLY A O 1
ATOM 1617 N N . SER A 1 223 ? -5.281 10.052 -3.305 1.00 88.00 223 SER A N 1
ATOM 1618 C CA . SER A 1 223 ? -6.304 10.942 -3.872 1.00 88.00 223 SER A CA 1
ATOM 1619 C C . SER A 1 223 ? -7.171 10.230 -4.909 1.00 88.00 223 SER A C 1
ATOM 1621 O O . SER A 1 223 ? -8.385 10.407 -4.892 1.00 88.00 223 SER A O 1
ATOM 1623 N N . SER A 1 224 ? -6.596 9.360 -5.746 1.00 91.88 224 SER A N 1
ATOM 1624 C CA . SER A 1 224 ? -7.380 8.560 -6.695 1.00 91.88 224 SER A CA 1
ATOM 1625 C C . SER A 1 224 ? -8.368 7.620 -5.999 1.00 91.88 224 SER A C 1
ATOM 1627 O O . SER A 1 224 ? -9.526 7.548 -6.405 1.00 91.88 224 SER A O 1
ATOM 1629 N N . VAL A 1 225 ? -7.952 6.983 -4.898 1.00 92.44 225 VAL A N 1
ATOM 1630 C CA . VAL A 1 225 ? -8.816 6.139 -4.059 1.00 92.44 225 VAL A CA 1
ATOM 1631 C C . VAL A 1 225 ? -9.943 6.962 -3.454 1.00 92.44 225 VAL A C 1
ATOM 1633 O O . VAL A 1 225 ? -11.097 6.550 -3.520 1.00 92.44 225 VAL A O 1
ATOM 1636 N N . PHE A 1 226 ? -9.626 8.138 -2.912 1.00 90.00 226 PHE A N 1
ATOM 1637 C CA . PHE A 1 226 ? -10.622 9.032 -2.331 1.00 90.00 226 PHE A CA 1
ATOM 1638 C C . PHE A 1 226 ? -11.655 9.497 -3.365 1.00 90.00 226 PHE A C 1
ATOM 1640 O O . PHE A 1 226 ? -12.855 9.407 -3.122 1.00 90.00 226 PHE A O 1
ATOM 1647 N N . VAL A 1 227 ? -11.204 9.964 -4.534 1.00 91.19 227 VAL A N 1
ATOM 1648 C CA . VAL A 1 227 ? -12.101 10.439 -5.595 1.00 91.19 227 VAL A CA 1
ATOM 1649 C C . VAL A 1 227 ? -12.944 9.287 -6.145 1.00 91.19 227 VAL A C 1
ATOM 1651 O O . VAL A 1 227 ? -14.137 9.473 -6.364 1.00 91.19 227 VAL A O 1
ATOM 1654 N N . ALA A 1 228 ? -12.371 8.093 -6.319 1.00 92.00 228 ALA A N 1
ATOM 1655 C CA . ALA A 1 228 ? -13.119 6.912 -6.742 1.00 92.00 228 ALA A CA 1
ATOM 1656 C C . ALA A 1 228 ? -14.190 6.507 -5.717 1.00 92.00 228 ALA A C 1
ATOM 1658 O O . ALA A 1 228 ? -15.335 6.274 -6.102 1.00 92.00 228 ALA A O 1
ATOM 1659 N N . ALA A 1 229 ? -13.841 6.491 -4.427 1.00 90.50 229 ALA A N 1
ATOM 1660 C CA . ALA A 1 229 ? -14.772 6.201 -3.341 1.00 90.50 229 ALA A CA 1
ATOM 1661 C C . ALA A 1 229 ? -15.925 7.216 -3.304 1.00 90.50 229 ALA A C 1
ATOM 1663 O O . ALA A 1 229 ? -17.086 6.818 -3.256 1.00 90.50 229 ALA A O 1
ATOM 1664 N N . ALA A 1 230 ? -15.611 8.511 -3.418 1.00 89.25 230 ALA A N 1
ATOM 1665 C CA . ALA A 1 230 ? -16.606 9.578 -3.462 1.00 89.25 230 ALA A CA 1
ATOM 1666 C C . ALA A 1 230 ? -17.546 9.429 -4.667 1.00 89.25 230 ALA A C 1
ATOM 1668 O O . ALA A 1 230 ? -18.762 9.481 -4.522 1.00 89.25 230 ALA A O 1
ATOM 1669 N N . VAL A 1 231 ? -16.995 9.213 -5.868 1.00 90.31 231 VAL A N 1
ATOM 1670 C CA . VAL A 1 231 ? -17.784 9.045 -7.101 1.00 90.31 231 VAL A CA 1
ATOM 1671 C C . VAL A 1 231 ? -18.730 7.852 -7.003 1.00 90.31 231 VAL A C 1
ATOM 1673 O O . VAL A 1 231 ? -19.858 7.956 -7.481 1.00 90.31 231 VAL A O 1
ATOM 1676 N N . ASN A 1 232 ? -18.289 6.759 -6.379 1.00 87.44 232 ASN A N 1
ATOM 1677 C CA . ASN A 1 232 ? -19.110 5.568 -6.187 1.00 87.44 232 ASN A CA 1
ATOM 1678 C C . ASN A 1 232 ? -20.244 5.781 -5.174 1.00 87.44 232 ASN A C 1
ATOM 1680 O O . ASN A 1 232 ? -21.282 5.150 -5.291 1.00 87.44 232 ASN A O 1
ATOM 1684 N N . GLU A 1 233 ? -20.063 6.650 -4.178 1.00 84.88 233 GLU A N 1
ATOM 1685 C CA . GLU A 1 233 ? -21.088 6.921 -3.161 1.00 84.88 233 GLU A CA 1
ATOM 1686 C C . GLU A 1 233 ? -22.229 7.803 -3.688 1.00 84.88 233 GLU A C 1
ATOM 1688 O O . GLU A 1 233 ? -23.370 7.670 -3.250 1.00 84.88 233 GLU A O 1
ATOM 1693 N N . PHE A 1 234 ? -21.947 8.702 -4.637 1.00 82.06 234 PHE A N 1
ATOM 1694 C CA . PHE A 1 234 ? -22.968 9.615 -5.157 1.00 82.06 234 PHE A CA 1
ATOM 1695 C C . PHE A 1 234 ? -23.955 8.961 -6.135 1.00 82.06 234 PHE A C 1
ATOM 1697 O O . PHE A 1 234 ? -25.058 9.487 -6.292 1.00 82.06 234 PHE A O 1
ATOM 1704 N N . ASP A 1 235 ? -23.571 7.890 -6.838 1.00 75.56 235 ASP A N 1
ATOM 1705 C CA . ASP A 1 235 ? -24.381 7.294 -7.909 1.00 75.56 235 ASP A CA 1
ATOM 1706 C C . ASP A 1 235 ? -23.864 5.895 -8.307 1.00 75.56 235 ASP A C 1
ATOM 1708 O O . ASP A 1 235 ? -22.779 5.768 -8.883 1.00 75.56 235 ASP A O 1
ATOM 1712 N N . ASP A 1 236 ? -24.670 4.855 -8.065 1.00 68.12 236 ASP A N 1
ATOM 1713 C CA . ASP A 1 236 ? -24.333 3.449 -8.360 1.00 68.12 236 ASP A CA 1
ATOM 1714 C C . ASP A 1 236 ? -24.053 3.201 -9.858 1.00 68.12 236 ASP A C 1
ATOM 1716 O O . ASP A 1 236 ? -23.300 2.306 -10.238 1.00 68.12 236 ASP A O 1
ATOM 1720 N N . SER A 1 237 ? -24.587 4.034 -10.762 1.00 73.69 237 SER A N 1
ATOM 1721 C CA . SER A 1 237 ? -24.321 3.899 -12.204 1.00 73.69 237 SER A CA 1
ATOM 1722 C C . SER A 1 237 ? -22.880 4.262 -12.606 1.00 73.69 237 SER A C 1
ATOM 1724 O O . SER A 1 237 ? -22.477 4.058 -13.757 1.00 73.69 237 SER A O 1
ATOM 1726 N N . ARG A 1 238 ? -22.073 4.777 -11.665 1.00 83.06 238 ARG A N 1
ATOM 1727 C CA . ARG A 1 238 ? -20.717 5.300 -11.902 1.00 83.06 238 ARG A CA 1
ATOM 1728 C C . ARG A 1 238 ? -19.593 4.345 -11.525 1.00 83.06 238 ARG A C 1
ATOM 1730 O O . ARG A 1 238 ? -18.429 4.733 -11.635 1.00 83.06 238 ARG A O 1
ATOM 1737 N N . ARG A 1 239 ? -19.887 3.084 -11.204 1.00 89.44 239 ARG A N 1
ATOM 1738 C CA . ARG A 1 239 ? -18.872 2.033 -11.025 1.00 89.44 239 ARG A CA 1
ATOM 1739 C C . ARG A 1 239 ? -17.757 2.021 -12.086 1.00 89.44 239 ARG A C 1
ATOM 1741 O O . ARG A 1 239 ? -16.587 2.020 -11.697 1.00 89.44 239 ARG A O 1
ATOM 1748 N N . PRO A 1 240 ? -18.031 2.076 -13.411 1.00 93.25 240 PRO A N 1
ATOM 1749 C CA . PRO A 1 240 ? -16.957 2.123 -14.410 1.00 93.25 240 PRO A CA 1
ATOM 1750 C C . PRO A 1 240 ? -16.067 3.362 -14.278 1.00 93.25 240 PRO A C 1
ATOM 1752 O O . PRO A 1 240 ? -14.866 3.279 -14.528 1.00 93.25 240 PRO A O 1
ATOM 1755 N N . MET A 1 241 ? -16.629 4.496 -13.854 1.00 93.56 241 MET A N 1
ATOM 1756 C CA . MET A 1 241 ? -15.872 5.722 -13.617 1.00 93.56 241 MET A CA 1
ATOM 1757 C C . MET A 1 241 ? -14.974 5.588 -12.383 1.00 93.56 241 MET A C 1
ATOM 1759 O O . MET A 1 241 ? -13.806 5.957 -12.456 1.00 93.56 241 MET A O 1
ATOM 1763 N N . ALA A 1 242 ? -15.474 5.013 -11.285 1.00 92.94 242 ALA A N 1
ATOM 1764 C CA . ALA A 1 242 ? -14.674 4.749 -10.087 1.00 92.94 242 ALA A CA 1
ATOM 1765 C C . ALA A 1 242 ? -13.499 3.800 -10.386 1.00 92.94 242 ALA A C 1
ATOM 1767 O O . ALA A 1 242 ? -12.357 4.089 -10.031 1.00 92.94 242 ALA A O 1
ATOM 1768 N N . VAL A 1 243 ? -13.745 2.715 -11.127 1.00 95.25 243 VAL A N 1
ATOM 1769 C CA . VAL A 1 243 ? -12.692 1.776 -11.554 1.00 95.25 243 VAL A CA 1
ATOM 1770 C C . VAL A 1 243 ? -11.671 2.453 -12.472 1.00 95.25 243 VAL A C 1
ATOM 1772 O O . VAL A 1 243 ? -10.465 2.270 -12.294 1.00 95.25 243 VAL A O 1
ATOM 1775 N N . ALA A 1 244 ? -12.128 3.276 -13.420 1.00 95.31 244 ALA A N 1
ATOM 1776 C CA . ALA A 1 244 ? -11.235 4.042 -14.283 1.00 95.31 244 ALA A CA 1
ATOM 1777 C C . ALA A 1 244 ? -10.366 5.022 -13.479 1.00 95.31 244 ALA A C 1
ATOM 1779 O O . ALA A 1 244 ? -9.172 5.116 -13.745 1.00 95.31 244 ALA A O 1
ATOM 1780 N N . LEU A 1 245 ? -10.928 5.702 -12.475 1.00 95.00 245 LEU A N 1
ATOM 1781 C CA . LEU A 1 245 ? -10.196 6.623 -11.600 1.00 95.00 245 LEU A CA 1
ATOM 1782 C C . LEU A 1 245 ? -9.109 5.920 -10.777 1.00 95.00 245 LEU A C 1
ATOM 1784 O O . LEU A 1 245 ? -8.038 6.493 -10.599 1.00 95.00 245 LEU A O 1
ATOM 1788 N N . LEU A 1 246 ? -9.347 4.682 -10.333 1.00 94.69 246 LEU A N 1
ATOM 1789 C CA . LEU A 1 246 ? -8.344 3.870 -9.630 1.00 94.69 246 LEU A CA 1
ATOM 1790 C C . LEU A 1 246 ? -7.213 3.406 -10.552 1.00 94.69 246 LEU A C 1
ATOM 1792 O O . LEU A 1 246 ? -6.042 3.441 -10.178 1.00 94.69 246 LEU A O 1
ATOM 1796 N N . ALA A 1 247 ? -7.550 2.966 -11.766 1.00 95.44 247 ALA A N 1
ATOM 1797 C CA . ALA A 1 247 ? -6.565 2.460 -12.718 1.00 95.44 247 ALA A CA 1
ATOM 1798 C C . ALA A 1 247 ? -5.776 3.584 -13.413 1.00 95.44 247 ALA A C 1
ATOM 1800 O O . ALA A 1 247 ? -4.611 3.389 -13.761 1.00 95.44 247 ALA A O 1
ATOM 1801 N N . ALA A 1 248 ? -6.383 4.759 -13.605 1.00 94.81 248 ALA A N 1
ATOM 1802 C CA . ALA A 1 248 ? -5.808 5.888 -14.331 1.00 94.81 248 ALA A CA 1
ATOM 1803 C C . ALA A 1 248 ? -4.400 6.298 -13.866 1.00 94.81 248 ALA A C 1
ATOM 1805 O O . ALA A 1 248 ? -3.523 6.365 -14.729 1.00 94.81 248 ALA A O 1
ATOM 1806 N N . PRO A 1 249 ? -4.119 6.545 -12.569 1.00 93.31 249 PRO A N 1
ATOM 1807 C CA . PRO A 1 249 ? -2.771 6.923 -12.143 1.00 93.31 249 PRO A CA 1
ATOM 1808 C C . PRO A 1 249 ? -1.746 5.810 -12.396 1.00 93.31 249 PRO A C 1
ATOM 1810 O O . PRO A 1 249 ? -0.617 6.102 -12.773 1.00 93.31 249 PRO A O 1
ATOM 1813 N N . ILE A 1 250 ? -2.137 4.538 -12.268 1.00 94.25 250 ILE A N 1
ATOM 1814 C CA . ILE A 1 250 ? -1.250 3.391 -12.514 1.00 94.25 250 ILE A CA 1
ATOM 1815 C C . ILE A 1 250 ? -0.904 3.294 -14.008 1.00 94.25 250 ILE A C 1
ATOM 1817 O O . ILE A 1 250 ? 0.258 3.132 -14.389 1.00 94.25 250 ILE A O 1
ATOM 1821 N N . VAL A 1 251 ? -1.913 3.435 -14.873 1.00 94.06 251 VAL A N 1
ATOM 1822 C CA . VAL A 1 251 ? -1.732 3.449 -16.330 1.00 94.06 251 VAL A CA 1
ATOM 1823 C C . VAL A 1 251 ? -0.904 4.657 -16.756 1.00 94.06 251 VAL A C 1
ATOM 1825 O O . VAL A 1 251 ? -0.015 4.514 -17.591 1.00 94.06 251 VAL A O 1
ATOM 1828 N N . LEU A 1 252 ? -1.137 5.830 -16.164 1.00 91.56 252 LEU A N 1
ATOM 1829 C CA . LEU A 1 252 ? -0.353 7.031 -16.439 1.00 91.56 252 LEU A CA 1
ATOM 1830 C C . LEU A 1 252 ? 1.126 6.823 -16.092 1.00 91.56 252 LEU A C 1
ATOM 1832 O O . LEU A 1 252 ? 1.986 7.203 -16.884 1.00 91.56 252 LEU A O 1
ATOM 1836 N N . THR A 1 253 ? 1.428 6.156 -14.976 1.00 90.12 253 THR A N 1
ATOM 1837 C CA . THR A 1 253 ? 2.796 5.759 -14.616 1.00 90.12 253 THR A CA 1
ATOM 1838 C C . THR A 1 253 ? 3.411 4.833 -15.672 1.00 90.12 253 THR A C 1
ATOM 1840 O O . THR A 1 253 ? 4.528 5.076 -16.130 1.00 90.12 253 THR A O 1
ATOM 1843 N N . ALA A 1 254 ? 2.677 3.816 -16.139 1.00 90.38 254 ALA A N 1
ATOM 1844 C CA . ALA A 1 254 ? 3.147 2.929 -17.209 1.00 90.38 254 ALA A CA 1
ATOM 1845 C C . ALA A 1 254 ? 3.418 3.691 -18.522 1.00 90.38 254 ALA A C 1
ATOM 1847 O O . ALA A 1 254 ? 4.450 3.493 -19.171 1.00 90.38 254 ALA A O 1
ATOM 1848 N N . LEU A 1 255 ? 2.505 4.592 -18.899 1.00 90.06 255 LEU A N 1
ATOM 1849 C CA . LEU A 1 255 ? 2.618 5.429 -20.091 1.00 90.06 255 LEU A CA 1
ATOM 1850 C C . LEU A 1 255 ? 3.776 6.420 -19.987 1.00 90.06 255 LEU A C 1
ATOM 1852 O O . LEU A 1 255 ? 4.449 6.642 -20.988 1.00 90.06 255 LEU A O 1
ATOM 1856 N N . ALA A 1 256 ? 4.055 6.972 -18.806 1.00 87.56 256 ALA A N 1
ATOM 1857 C CA . ALA A 1 256 ? 5.189 7.864 -18.593 1.00 87.56 256 ALA A CA 1
ATOM 1858 C C . ALA A 1 256 ? 6.518 7.160 -18.904 1.00 87.56 256 ALA A C 1
ATOM 1860 O O . ALA A 1 256 ? 7.340 7.708 -19.639 1.00 87.56 256 ALA A O 1
ATOM 1861 N N . HIS A 1 257 ? 6.699 5.913 -18.453 1.00 86.88 257 HIS A N 1
ATOM 1862 C CA . HIS A 1 257 ? 7.886 5.117 -18.791 1.00 86.88 257 HIS A CA 1
ATOM 1863 C C . HIS A 1 257 ? 8.000 4.832 -20.300 1.00 86.88 257 HIS A C 1
ATOM 1865 O O . HIS A 1 257 ? 9.095 4.898 -20.864 1.00 86.88 257 HIS A O 1
ATOM 1871 N N . LEU A 1 258 ? 6.880 4.554 -20.975 1.00 86.88 258 LEU A N 1
ATOM 1872 C CA . LEU A 1 258 ? 6.845 4.320 -22.425 1.00 86.88 258 LEU A CA 1
ATOM 1873 C C . LEU A 1 258 ? 7.126 5.599 -23.231 1.00 86.88 258 LEU A C 1
ATOM 1875 O O . LEU A 1 258 ? 7.928 5.582 -24.167 1.00 86.88 258 LEU A O 1
ATOM 1879 N N . ALA A 1 259 ? 6.507 6.716 -22.853 1.00 85.69 259 ALA A N 1
ATOM 1880 C CA . ALA A 1 259 ? 6.671 8.012 -23.503 1.00 85.69 259 ALA A CA 1
ATOM 1881 C C . ALA A 1 259 ? 8.109 8.525 -23.360 1.00 85.69 259 ALA A C 1
ATOM 1883 O O . ALA A 1 259 ? 8.722 8.935 -24.346 1.00 85.69 259 ALA A O 1
ATOM 1884 N N . CYS A 1 260 ? 8.691 8.401 -22.165 1.00 84.56 260 CYS A N 1
ATOM 1885 C CA . CYS A 1 260 ? 10.077 8.780 -21.913 1.00 84.56 260 CYS A CA 1
ATOM 1886 C C . CYS A 1 260 ? 11.090 7.943 -22.688 1.00 84.56 260 CYS A C 1
ATOM 1888 O O . CYS A 1 260 ? 12.148 8.443 -23.062 1.00 84.56 260 CYS A O 1
ATOM 1890 N N . LYS A 1 261 ? 10.760 6.686 -22.998 1.00 82.00 261 LYS A N 1
ATOM 1891 C CA . LYS A 1 261 ? 11.580 5.858 -23.883 1.00 82.00 261 LYS A CA 1
ATOM 1892 C C . LYS A 1 261 ? 11.530 6.322 -25.341 1.00 82.00 261 LYS A C 1
ATOM 1894 O O . LYS A 1 261 ? 12.538 6.200 -26.036 1.00 82.00 261 LYS A O 1
ATOM 1899 N N . SER A 1 262 ? 10.372 6.798 -25.801 1.00 81.44 262 SER A N 1
ATOM 1900 C CA . SER A 1 262 ? 10.162 7.250 -27.181 1.00 81.44 262 SER A CA 1
ATOM 1901 C C . SER A 1 262 ? 10.679 8.667 -27.440 1.00 81.44 262 SER A C 1
ATOM 1903 O O . SER A 1 262 ? 10.961 9.001 -28.590 1.00 81.44 262 SER A O 1
ATOM 1905 N N . SER A 1 263 ? 10.782 9.505 -26.407 1.00 80.44 263 SER A N 1
ATOM 1906 C CA . SER A 1 263 ? 11.274 10.876 -26.545 1.00 80.44 263 SER A CA 1
ATOM 1907 C C . SER A 1 263 ? 12.781 10.903 -26.815 1.00 80.44 263 SER A C 1
ATOM 1909 O O . SER A 1 263 ? 13.570 10.289 -26.094 1.00 80.44 263 SER A O 1
ATOM 1911 N N . SER A 1 264 ? 13.201 11.646 -27.843 1.00 72.00 264 SER A N 1
ATOM 1912 C CA . SER A 1 264 ? 14.621 11.956 -28.070 1.00 72.00 264 SER A CA 1
ATOM 1913 C C . SER A 1 264 ? 15.165 12.957 -27.049 1.00 72.00 264 SER A C 1
ATOM 1915 O O . SER A 1 264 ? 16.366 12.963 -26.783 1.00 72.00 264 SER A O 1
ATOM 1917 N N . ASP A 1 265 ? 14.291 13.771 -26.455 1.00 78.75 265 ASP A N 1
ATOM 1918 C CA . ASP A 1 265 ? 14.662 14.749 -25.443 1.00 78.75 265 ASP A CA 1
ATOM 1919 C C . ASP A 1 265 ? 14.471 14.168 -24.037 1.00 78.75 265 ASP A C 1
ATOM 1921 O O . ASP A 1 265 ? 13.361 14.096 -23.503 1.00 78.75 265 ASP A O 1
ATOM 1925 N N . ARG A 1 266 ? 15.586 13.727 -23.446 1.00 68.25 266 ARG A N 1
ATOM 1926 C CA . ARG A 1 266 ? 15.635 13.162 -22.089 1.00 68.25 266 ARG A CA 1
ATOM 1927 C C . ARG A 1 266 ? 15.427 14.210 -20.998 1.00 68.25 266 ARG A C 1
ATOM 1929 O O . ARG A 1 266 ? 15.103 13.826 -19.881 1.00 68.25 266 ARG A O 1
ATOM 1936 N N . SER A 1 267 ? 15.612 15.498 -21.298 1.00 72.06 267 SER A N 1
ATOM 1937 C CA . SER A 1 267 ? 15.486 16.573 -20.304 1.00 72.06 267 SER A CA 1
ATOM 1938 C C . SER A 1 267 ? 14.034 16.846 -19.896 1.00 72.06 267 SER A C 1
ATOM 1940 O O . SER A 1 267 ? 13.779 17.353 -18.810 1.00 72.06 267 SER A O 1
ATOM 1942 N N . SER A 1 268 ? 13.082 16.430 -20.735 1.00 77.25 268 SER A N 1
ATOM 1943 C CA . SER A 1 268 ? 11.643 16.554 -20.489 1.00 77.25 268 SER A CA 1
ATOM 1944 C C . SER A 1 268 ? 11.061 15.414 -19.636 1.00 77.25 268 SER A C 1
ATOM 1946 O O . SER A 1 268 ? 9.864 15.403 -19.350 1.00 77.25 268 SER A O 1
ATOM 1948 N N . CYS A 1 269 ? 11.878 14.431 -19.246 1.00 78.44 269 CYS A N 1
ATOM 1949 C CA . CYS A 1 269 ? 11.426 13.278 -18.479 1.00 78.44 269 CYS A CA 1
ATOM 1950 C C . CYS A 1 269 ? 11.551 13.506 -16.972 1.00 78.44 269 CYS A C 1
ATOM 1952 O O . CYS A 1 269 ? 12.610 13.939 -16.517 1.00 78.44 269 CYS A O 1
ATOM 1954 N N . PRO 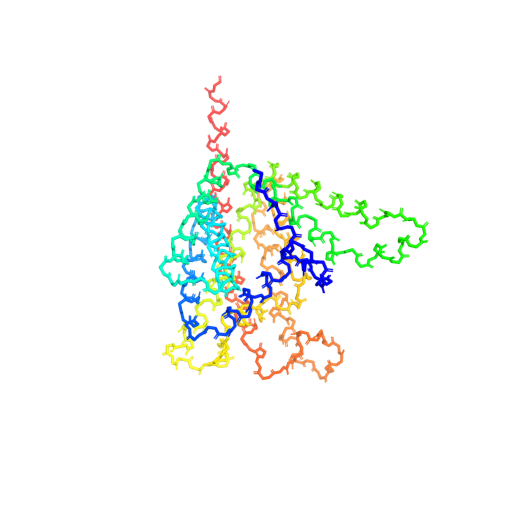A 1 270 ? 10.520 13.150 -16.181 1.00 75.25 270 PRO A N 1
ATOM 1955 C CA . PRO A 1 270 ? 10.657 13.088 -14.734 1.00 75.25 270 PRO A CA 1
ATOM 1956 C C . PRO A 1 270 ? 11.840 12.196 -14.355 1.00 75.25 270 PRO A C 1
ATOM 1958 O O . PRO A 1 270 ? 12.004 11.138 -14.962 1.00 75.25 270 PRO A O 1
ATOM 1961 N N . GLU A 1 271 ? 12.617 12.571 -13.335 1.00 74.50 271 GLU A N 1
ATOM 1962 C CA . GLU A 1 271 ? 13.815 11.823 -12.906 1.00 74.50 271 GLU A CA 1
ATOM 1963 C C . GLU A 1 271 ? 13.535 10.331 -12.669 1.00 74.50 271 GLU A C 1
ATOM 1965 O O . GLU A 1 271 ? 14.334 9.467 -13.021 1.00 74.50 271 GLU A O 1
ATOM 1970 N N . TRP A 1 272 ? 12.347 10.021 -12.154 1.00 73.25 272 TRP A N 1
ATOM 1971 C CA . TRP A 1 272 ? 11.891 8.661 -11.896 1.00 73.25 272 TRP A CA 1
ATOM 1972 C C . TRP A 1 272 ? 11.458 7.878 -13.148 1.00 73.25 272 TRP A C 1
ATOM 1974 O O . TRP A 1 272 ? 11.449 6.647 -13.148 1.00 73.25 272 TRP A O 1
ATOM 1984 N N . ALA A 1 273 ? 11.113 8.579 -14.228 1.00 72.75 273 ALA A N 1
ATOM 1985 C CA . ALA A 1 273 ? 10.711 8.007 -15.510 1.00 72.75 273 ALA A CA 1
ATOM 1986 C C . ALA A 1 273 ? 11.871 7.936 -16.518 1.00 72.75 273 ALA A C 1
ATOM 1988 O O . ALA A 1 273 ? 11.679 7.429 -17.629 1.00 72.75 273 ALA A O 1
ATOM 1989 N N . VAL A 1 274 ? 13.064 8.438 -16.165 1.00 66.81 274 VAL A N 1
ATOM 1990 C CA . VAL A 1 274 ? 14.230 8.445 -17.056 1.00 66.81 274 VAL A CA 1
ATOM 1991 C C . VAL A 1 274 ? 14.546 7.006 -17.490 1.00 66.81 274 VAL A C 1
ATOM 1993 O O . VAL A 1 274 ? 14.734 6.124 -16.648 1.00 66.81 274 VAL A O 1
ATOM 1996 N N . PRO A 1 275 ? 14.610 6.729 -18.804 1.00 61.56 275 PRO A N 1
ATOM 1997 C CA . PRO A 1 275 ? 14.741 5.370 -19.312 1.00 61.56 275 PRO A CA 1
ATOM 1998 C C . PRO A 1 275 ? 16.158 4.820 -19.076 1.00 61.56 275 PRO A C 1
ATOM 2000 O O . PRO A 1 275 ? 17.028 4.917 -19.941 1.00 61.56 275 PRO A O 1
ATOM 2003 N N . GLY A 1 276 ? 16.384 4.206 -17.912 1.00 66.44 276 GLY A N 1
ATOM 2004 C CA . GLY A 1 276 ? 17.512 3.301 -17.661 1.00 66.44 276 GLY A CA 1
ATOM 2005 C C . GLY A 1 276 ? 17.263 1.901 -18.241 1.00 66.44 276 GLY A C 1
ATOM 2006 O O . GLY A 1 276 ? 16.194 1.629 -18.778 1.00 66.44 276 GLY A O 1
ATOM 2007 N N . GLU A 1 277 ? 18.205 0.960 -18.107 1.00 64.44 277 GLU A N 1
ATOM 2008 C CA . GLU A 1 277 ? 18.035 -0.421 -18.618 1.00 64.44 277 GLU A CA 1
ATOM 2009 C C . GLU A 1 277 ? 16.828 -1.177 -18.019 1.00 64.44 277 GLU A C 1
ATOM 2011 O O . GLU A 1 277 ? 16.372 -2.165 -18.589 1.00 64.44 277 GLU A O 1
ATOM 2016 N N . GLY A 1 278 ? 16.279 -0.691 -16.900 1.00 74.88 278 GLY A N 1
ATOM 2017 C CA . GLY A 1 278 ? 15.182 -1.313 -16.154 1.00 74.88 278 GLY A CA 1
ATOM 2018 C C . GLY A 1 278 ? 13.769 -0.803 -16.459 1.00 74.88 278 GLY A C 1
ATOM 2019 O O . GLY A 1 278 ? 12.848 -1.259 -15.802 1.00 74.88 278 GLY A O 1
ATOM 2020 N N . TRP A 1 279 ? 13.549 0.103 -17.425 1.00 84.19 279 TRP A N 1
ATOM 2021 C CA . TRP A 1 279 ? 12.231 0.750 -17.650 1.00 84.19 279 TRP A CA 1
ATOM 2022 C C . TRP A 1 279 ? 11.074 -0.213 -17.987 1.00 84.19 279 TRP A C 1
ATOM 2024 O O . TRP A 1 279 ? 9.902 0.112 -17.801 1.00 84.19 279 TRP A O 1
ATOM 2034 N N . LYS A 1 280 ? 11.401 -1.402 -18.500 1.00 90.06 280 LYS A N 1
ATOM 2035 C CA . LYS A 1 280 ? 10.432 -2.405 -18.955 1.00 90.06 280 LYS A CA 1
ATOM 2036 C C . LYS A 1 280 ? 9.669 -3.063 -17.802 1.00 90.06 280 LYS A C 1
ATOM 2038 O O . LYS A 1 280 ? 8.489 -3.355 -17.983 1.00 90.06 280 LYS A O 1
ATOM 2043 N N . TRP A 1 281 ? 10.311 -3.273 -16.646 1.00 90.94 281 TRP A N 1
ATOM 2044 C CA . TRP A 1 281 ? 9.650 -3.822 -15.457 1.00 90.94 281 TRP A CA 1
ATOM 2045 C C . TRP A 1 281 ? 8.577 -2.869 -14.914 1.00 90.94 281 TRP A C 1
ATOM 2047 O O . TRP A 1 281 ? 7.429 -3.296 -14.857 1.00 90.94 281 TRP A O 1
ATOM 2057 N N . PRO A 1 282 ? 8.872 -1.587 -14.614 1.00 89.69 282 PRO A N 1
ATOM 2058 C CA . PRO A 1 282 ? 7.858 -0.618 -14.209 1.00 89.69 282 PRO A CA 1
ATOM 2059 C C . PRO A 1 282 ? 6.692 -0.531 -15.189 1.00 89.69 282 PRO A C 1
ATOM 2061 O O . PRO A 1 282 ? 5.541 -0.603 -14.780 1.00 89.69 282 PRO A O 1
ATOM 2064 N N . ALA A 1 283 ? 6.962 -0.465 -16.497 1.00 91.00 283 ALA A N 1
ATOM 2065 C CA . ALA A 1 283 ? 5.898 -0.397 -17.495 1.00 91.00 283 ALA A CA 1
ATOM 2066 C C . ALA A 1 283 ? 4.999 -1.650 -17.482 1.00 91.00 283 ALA A C 1
ATOM 2068 O O . ALA A 1 283 ? 3.778 -1.531 -17.392 1.00 91.00 283 ALA A O 1
ATOM 2069 N N . ALA A 1 284 ? 5.582 -2.852 -17.548 1.00 93.25 284 ALA A N 1
ATOM 2070 C CA . ALA A 1 284 ? 4.814 -4.097 -17.577 1.00 93.25 284 ALA A CA 1
ATOM 2071 C C . ALA A 1 284 ? 4.129 -4.396 -16.235 1.00 93.25 284 ALA A C 1
ATOM 2073 O O . ALA A 1 284 ? 2.951 -4.747 -16.206 1.00 93.25 284 ALA A O 1
ATOM 2074 N N . GLY A 1 285 ? 4.843 -4.213 -15.126 1.00 93.56 285 GLY A N 1
ATOM 2075 C CA . GLY A 1 285 ? 4.328 -4.412 -13.779 1.00 93.56 285 GLY A CA 1
ATOM 2076 C C . GLY A 1 285 ? 3.191 -3.450 -13.445 1.00 93.56 285 GLY A C 1
ATOM 2077 O O . GLY A 1 285 ? 2.200 -3.889 -12.870 1.00 93.56 285 GLY A O 1
ATOM 2078 N N . CYS A 1 286 ? 3.251 -2.187 -13.887 1.00 94.06 286 CYS A N 1
ATOM 2079 C CA . CYS A 1 286 ? 2.132 -1.250 -13.752 1.00 94.06 286 CYS A CA 1
ATOM 2080 C C . CYS A 1 286 ? 0.917 -1.662 -14.588 1.00 94.06 286 CYS A C 1
ATOM 2082 O O . CYS A 1 286 ? -0.205 -1.513 -14.123 1.00 94.06 286 CYS A O 1
ATOM 2084 N N . LEU A 1 287 ? 1.095 -2.224 -15.788 1.00 95.00 287 LEU A N 1
ATOM 2085 C CA . LEU A 1 287 ? -0.036 -2.741 -16.571 1.00 95.00 287 LEU A CA 1
ATOM 2086 C C . LEU A 1 287 ? -0.705 -3.939 -15.884 1.00 95.00 287 LEU A C 1
ATOM 2088 O O . LEU A 1 287 ? -1.933 -3.995 -15.814 1.00 95.00 287 LEU A O 1
ATOM 2092 N N . VAL A 1 288 ? 0.087 -4.866 -15.336 1.00 95.88 288 VAL A N 1
ATOM 2093 C CA . VAL A 1 288 ? -0.432 -5.989 -14.538 1.00 95.88 288 VAL A CA 1
ATOM 2094 C C . VAL A 1 288 ? -1.138 -5.468 -13.286 1.00 95.88 288 VAL A C 1
ATOM 2096 O O . VAL A 1 288 ? -2.264 -5.871 -13.004 1.00 95.88 288 VAL A O 1
ATOM 2099 N N . TRP A 1 289 ? -0.521 -4.527 -12.570 1.00 96.69 289 TRP A N 1
ATOM 2100 C CA . TRP A 1 289 ? -1.102 -3.890 -11.393 1.00 96.69 289 TRP A CA 1
ATOM 2101 C C . TRP A 1 289 ? -2.430 -3.193 -11.722 1.00 96.69 289 TRP A C 1
ATOM 2103 O O . TRP A 1 289 ? -3.422 -3.417 -11.026 1.00 96.69 289 TRP A O 1
ATOM 2113 N N . ALA A 1 290 ? -2.492 -2.411 -12.800 1.00 96.81 290 ALA A N 1
ATOM 2114 C CA . ALA A 1 290 ? -3.706 -1.735 -13.242 1.00 96.81 290 ALA A CA 1
ATOM 2115 C C . ALA A 1 290 ? -4.810 -2.735 -13.606 1.00 96.81 290 ALA A C 1
ATOM 2117 O O . ALA A 1 290 ? -5.953 -2.543 -13.204 1.00 96.81 290 ALA A O 1
ATOM 2118 N N . ALA A 1 291 ? -4.475 -3.820 -14.312 1.00 97.00 291 ALA A N 1
ATOM 2119 C CA . ALA A 1 291 ? -5.437 -4.855 -14.682 1.00 97.00 291 ALA A CA 1
ATOM 2120 C C . ALA A 1 291 ? -6.011 -5.572 -13.450 1.00 97.00 291 ALA A C 1
ATOM 2122 O O . ALA A 1 291 ? -7.229 -5.710 -13.334 1.00 97.00 291 ALA A O 1
ATOM 2123 N N . VAL A 1 292 ? -5.151 -5.975 -12.505 1.00 96.75 292 VAL A N 1
ATOM 2124 C CA . VAL A 1 292 ? -5.580 -6.608 -11.248 1.00 96.75 292 VAL A CA 1
ATOM 2125 C C . VAL A 1 292 ? -6.430 -5.641 -10.429 1.00 96.75 292 VAL A C 1
ATOM 2127 O O . VAL A 1 292 ? -7.508 -6.018 -9.978 1.00 96.75 292 VAL A O 1
ATOM 2130 N N . THR A 1 293 ? -5.997 -4.387 -10.283 1.00 96.44 293 THR A N 1
ATOM 2131 C CA . THR A 1 293 ? -6.744 -3.348 -9.557 1.00 96.44 293 THR A CA 1
ATOM 2132 C C . THR A 1 293 ? -8.109 -3.115 -10.190 1.00 96.44 293 THR A C 1
ATOM 2134 O O . THR A 1 293 ? -9.109 -3.106 -9.485 1.00 96.44 293 THR A O 1
ATOM 2137 N N . ALA A 1 294 ? -8.180 -2.979 -11.516 1.00 96.50 294 ALA A N 1
ATOM 2138 C CA . ALA A 1 294 ? -9.433 -2.719 -12.212 1.00 96.50 294 ALA A CA 1
ATOM 2139 C C . ALA A 1 294 ? -10.418 -3.886 -12.073 1.00 96.50 294 ALA A C 1
ATOM 2141 O O . ALA A 1 294 ? -11.585 -3.674 -11.748 1.00 96.50 294 ALA A O 1
ATOM 2142 N N . PHE A 1 295 ? -9.943 -5.119 -12.271 1.00 96.31 295 PHE A N 1
ATOM 2143 C CA . PHE A 1 295 ? -10.765 -6.319 -12.127 1.00 96.31 295 PHE A CA 1
ATOM 2144 C C . PHE A 1 295 ? -11.283 -6.483 -10.694 1.00 96.31 295 PHE A C 1
ATOM 2146 O O . PHE A 1 295 ? -12.470 -6.707 -10.474 1.00 96.31 295 PHE A O 1
ATOM 2153 N N . THR A 1 296 ? -10.403 -6.333 -9.707 1.00 94.81 296 THR A N 1
ATOM 2154 C CA . THR A 1 296 ? -10.753 -6.539 -8.295 1.00 94.81 296 THR A CA 1
ATOM 2155 C C . THR A 1 296 ? -11.629 -5.415 -7.759 1.00 94.81 296 THR A C 1
ATOM 2157 O O . THR A 1 296 ? -12.591 -5.695 -7.052 1.00 94.81 296 THR A O 1
ATOM 2160 N N . ALA A 1 297 ? -11.389 -4.166 -8.166 1.00 94.25 297 ALA A N 1
ATOM 2161 C CA . ALA A 1 297 ? -12.273 -3.047 -7.858 1.00 94.25 297 ALA A CA 1
ATOM 2162 C C . ALA A 1 297 ? -13.660 -3.244 -8.472 1.00 94.25 297 ALA A C 1
ATOM 2164 O O . ALA A 1 297 ? -14.655 -3.011 -7.797 1.00 94.25 297 ALA A O 1
ATOM 2165 N N . TRP A 1 298 ? -13.746 -3.730 -9.715 1.00 94.56 298 TRP A N 1
ATOM 2166 C CA . TRP A 1 298 ? -15.032 -4.022 -10.347 1.00 94.56 298 TRP A CA 1
ATOM 2167 C C . TRP A 1 298 ? -15.857 -5.023 -9.531 1.00 94.56 298 TRP A C 1
ATOM 2169 O O . TRP A 1 298 ? -17.036 -4.785 -9.284 1.00 94.56 298 TRP A O 1
ATOM 2179 N N . VAL A 1 299 ? -15.228 -6.110 -9.076 1.00 92.62 299 VAL A N 1
ATOM 2180 C CA . VAL A 1 299 ? -15.886 -7.140 -8.256 1.00 92.62 299 VAL A CA 1
ATOM 2181 C C . VAL A 1 299 ? -16.244 -6.609 -6.864 1.00 92.62 299 VAL A C 1
ATOM 2183 O O . VAL A 1 299 ? -17.352 -6.835 -6.388 1.00 92.62 299 VAL A O 1
ATOM 2186 N N . GLN A 1 300 ? -15.339 -5.888 -6.199 1.00 91.12 300 GLN A N 1
ATOM 2187 C CA . GLN A 1 300 ? -15.571 -5.402 -4.834 1.00 91.12 300 GLN A CA 1
ATOM 2188 C C . GLN A 1 300 ? -16.634 -4.303 -4.760 1.00 91.12 300 GLN A C 1
ATOM 2190 O O . GLN A 1 300 ? -17.431 -4.297 -3.823 1.00 91.12 300 GLN A O 1
ATOM 2195 N N . LEU A 1 301 ? -16.681 -3.405 -5.746 1.00 89.69 301 LEU A N 1
ATOM 2196 C CA . LEU A 1 301 ? -17.721 -2.381 -5.826 1.00 89.69 301 LEU A CA 1
ATOM 2197 C C . LEU A 1 301 ? -19.096 -2.997 -6.134 1.00 89.69 301 LEU A C 1
ATOM 2199 O O . LEU A 1 301 ? -20.076 -2.606 -5.510 1.00 89.69 301 LEU A O 1
ATOM 2203 N N . ASP A 1 302 ? -19.164 -4.021 -6.995 1.00 89.56 302 ASP A N 1
ATOM 2204 C CA . ASP A 1 302 ? -20.410 -4.763 -7.263 1.00 89.56 302 ASP A CA 1
ATOM 2205 C C . ASP A 1 302 ? -20.957 -5.448 -5.996 1.00 89.56 302 ASP A C 1
ATOM 2207 O O . ASP A 1 302 ? -22.152 -5.381 -5.710 1.00 89.56 302 ASP A O 1
ATOM 2211 N N . MET A 1 303 ? -20.081 -6.041 -5.175 1.00 86.19 303 MET A N 1
ATOM 2212 C CA . MET A 1 303 ? -20.487 -6.623 -3.888 1.00 86.19 303 MET A CA 1
ATOM 2213 C C . MET A 1 303 ? -21.040 -5.571 -2.917 1.00 86.19 303 MET A C 1
ATOM 2215 O O . MET A 1 303 ? -22.020 -5.840 -2.220 1.00 86.19 303 MET A O 1
ATOM 2219 N N . LEU A 1 304 ? -20.447 -4.373 -2.873 1.00 83.56 304 LEU A N 1
ATOM 2220 C CA . LEU A 1 304 ? -20.949 -3.280 -2.036 1.00 83.56 304 LEU A CA 1
ATOM 2221 C C . LEU A 1 304 ? -22.335 -2.797 -2.480 1.00 83.56 304 LEU A C 1
ATOM 2223 O O . LEU A 1 304 ? -23.203 -2.594 -1.631 1.00 83.56 304 LEU A O 1
ATOM 2227 N N . GLU A 1 305 ? -22.556 -2.637 -3.787 1.00 83.12 305 GLU A N 1
ATOM 2228 C CA . GLU A 1 305 ? -23.859 -2.256 -4.353 1.00 83.12 305 GLU A CA 1
ATOM 2229 C C . GLU A 1 305 ? -24.947 -3.265 -3.956 1.00 83.12 305 GLU A C 1
ATOM 2231 O O . GLU A 1 305 ? -26.026 -2.887 -3.492 1.00 83.12 305 GLU A O 1
ATOM 2236 N N . GLN A 1 306 ? -24.645 -4.564 -4.049 1.00 82.88 306 GLN A N 1
ATOM 2237 C CA . GLN A 1 306 ? -25.576 -5.622 -3.652 1.00 82.88 306 GLN A CA 1
ATOM 2238 C C . GLN A 1 306 ? -25.921 -5.568 -2.155 1.00 82.88 306 GLN A C 1
ATOM 2240 O O . GLN A 1 306 ? -27.094 -5.696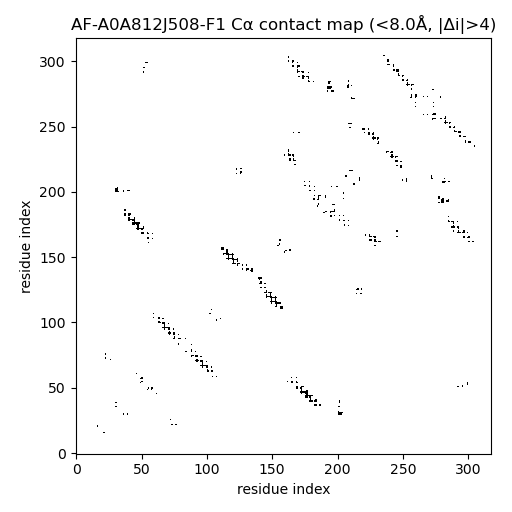 -1.794 1.00 82.88 306 GLN A O 1
ATOM 2245 N N . GLU A 1 307 ? -24.940 -5.334 -1.275 1.00 80.69 307 GLU A N 1
ATOM 2246 C CA . GLU A 1 307 ? -25.187 -5.195 0.168 1.00 80.69 307 GLU A CA 1
ATOM 2247 C C . GLU A 1 307 ? -26.078 -3.978 0.491 1.00 80.69 307 GLU A C 1
ATOM 2249 O O . GLU A 1 307 ? -26.957 -4.070 1.356 1.00 80.69 307 GLU A O 1
ATOM 2254 N N . MET A 1 308 ? -25.914 -2.857 -0.225 1.00 75.38 308 MET A N 1
ATOM 2255 C CA . MET A 1 308 ? -26.765 -1.670 -0.059 1.00 75.38 308 MET A CA 1
ATOM 2256 C C . MET A 1 308 ? -28.207 -1.924 -0.511 1.00 75.38 308 MET A C 1
ATOM 2258 O O . MET A 1 308 ? -29.146 -1.586 0.214 1.00 75.38 308 MET A O 1
ATOM 2262 N N . LEU A 1 309 ? -28.401 -2.567 -1.667 1.00 76.50 309 LEU A N 1
ATOM 2263 C CA . LEU A 1 309 ? -29.734 -2.873 -2.198 1.00 76.50 309 LEU A CA 1
ATOM 2264 C C . LEU A 1 309 ? -30.528 -3.808 -1.274 1.00 76.50 309 LEU A C 1
ATOM 2266 O O . LEU A 1 309 ? -31.717 -3.580 -1.042 1.00 76.50 309 LEU A O 1
ATOM 2270 N N . VAL A 1 310 ? -29.877 -4.823 -0.698 1.00 76.94 310 VAL A N 1
ATOM 2271 C CA . VAL A 1 310 ? -30.513 -5.732 0.271 1.00 76.94 310 VAL A CA 1
ATOM 2272 C C . VAL A 1 310 ? -30.896 -4.987 1.554 1.00 76.94 310 VAL A C 1
ATOM 2274 O O . VAL A 1 310 ? -32.006 -5.167 2.058 1.00 76.94 310 VAL A O 1
ATOM 2277 N N . GLY A 1 311 ? -30.025 -4.107 2.060 1.00 68.19 311 GLY A N 1
ATOM 2278 C CA . GLY A 1 311 ? -30.307 -3.296 3.249 1.00 68.19 311 GLY A CA 1
ATOM 2279 C C . GLY A 1 311 ? -31.497 -2.345 3.068 1.00 68.19 311 GLY A C 1
ATOM 2280 O O . GLY A 1 311 ? -32.368 -2.266 3.935 1.00 68.19 311 GLY A O 1
ATOM 2281 N N . VAL A 1 312 ? -31.587 -1.670 1.918 1.00 64.75 312 VAL A N 1
ATOM 2282 C CA . VAL A 1 312 ? -32.709 -0.771 1.594 1.00 64.75 312 VAL A CA 1
ATOM 2283 C C . VAL A 1 312 ? -34.006 -1.552 1.361 1.00 64.75 312 VAL A C 1
ATOM 2285 O O . VAL A 1 312 ? -35.073 -1.104 1.785 1.00 64.75 312 VAL A O 1
ATOM 2288 N N . GLY A 1 313 ? -33.932 -2.737 0.745 1.00 60.31 313 GLY A N 1
ATOM 2289 C CA . GLY A 1 313 ? -35.080 -3.628 0.561 1.00 60.31 313 GLY A CA 1
ATOM 2290 C C . GLY A 1 313 ? -35.715 -4.074 1.882 1.00 60.31 313 GLY A C 1
A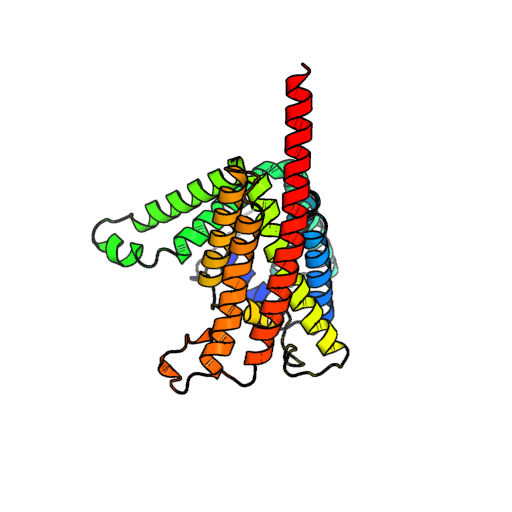TOM 2291 O O . GLY A 1 313 ? -36.939 -4.104 1.989 1.00 60.31 313 GLY A O 1
ATOM 2292 N N . LEU A 1 314 ? -34.905 -4.335 2.914 1.00 52.28 314 LEU A N 1
ATOM 2293 C CA . LEU A 1 314 ? -35.394 -4.642 4.263 1.00 52.28 314 LEU A CA 1
ATOM 2294 C C . LEU A 1 314 ? -36.026 -3.428 4.963 1.00 52.28 314 LEU A C 1
ATOM 2296 O O . LEU A 1 314 ? -37.064 -3.581 5.601 1.00 52.28 314 LEU A O 1
ATOM 2300 N N . CYS A 1 315 ? -35.471 -2.223 4.798 1.00 48.56 315 CYS A N 1
ATOM 2301 C CA . CYS A 1 315 ? -36.065 -0.994 5.346 1.00 48.56 315 CYS A CA 1
ATOM 2302 C C . CYS A 1 315 ? -37.379 -0.583 4.666 1.00 48.56 315 CYS A C 1
ATOM 2304 O O . CYS A 1 315 ? -38.137 0.189 5.238 1.00 48.56 315 CYS A O 1
ATOM 2306 N N . ARG A 1 316 ? -37.667 -1.070 3.452 1.00 45.81 316 ARG A N 1
ATOM 2307 C CA . ARG A 1 316 ? -38.926 -0.778 2.742 1.00 45.81 316 ARG A CA 1
ATOM 2308 C C . ARG A 1 316 ? -40.082 -1.704 3.135 1.00 45.81 316 ARG A C 1
ATOM 2310 O O . ARG A 1 316 ? -41.211 -1.465 2.714 1.00 45.81 316 ARG A O 1
ATOM 2317 N N . HIS A 1 317 ? -39.794 -2.761 3.893 1.00 45.62 317 HIS A N 1
ATOM 2318 C CA . HIS A 1 317 ? -40.761 -3.767 4.339 1.00 45.62 317 HIS A CA 1
ATOM 2319 C C . HIS A 1 317 ? -40.989 -3.780 5.862 1.00 45.62 317 HIS A C 1
ATOM 2321 O O . HIS A 1 317 ? -41.749 -4.623 6.340 1.00 45.62 317 HIS A O 1
ATOM 2327 N N . MET A 1 318 ? -40.372 -2.852 6.601 1.00 43.84 318 MET A N 1
ATOM 2328 C CA . MET A 1 318 ? -40.748 -2.493 7.976 1.00 43.84 318 MET A CA 1
ATOM 2329 C C . MET A 1 318 ? -41.550 -1.195 7.971 1.00 43.84 318 MET A C 1
ATOM 2331 O O . MET A 1 318 ? -42.483 -1.100 8.796 1.00 43.84 318 MET A O 1
#